Protein AF-A0A430QTE6-F1 (afdb_monomer_lite)

Sequence (256 aa):
MPIPVGKIGPLLLDGRSHYIPLATTEGCLVASTNRGCRAIFLAGGIKSVVYRYLSIEPYLHIWALSNYYRVLNKSLHAGRYIHIRFAARTGDAMGMNMVSKATDSALHCLQKYFSNMQAGRYIHIRFAARTGDAMGMNMVSKATDSALHCLQKYFSNMQVISLSGNMCTDKKPATINTILGRGKSVIAEAHLSADVLAQVLHTNAQRLARLTHSKNWIGSAMAGCPGMMGCNAHAANIIAGMFAATGQDLAQVCSV

InterPro domains:
  IPR002202 Hydroxymethylglutaryl-CoA reductase, class I/II [PF00368] (1-59)
  IPR002202 Hydroxymethylglutaryl-CoA reductase, class I/II [PF00368] (118-253)
  IPR002202 Hydroxymethylglutaryl-CoA reductase, class I/II [PR00071] (20-40)
  IPR002202 Hydroxymethylglutaryl-CoA reductase, class I/II [PR00071] (164-189)
  IPR002202 Hydroxymethylglutaryl-CoA reductase, class I/II [PR00071] (215-241)
  IPR002202 Hydroxymethylglutaryl-CoA reductase, class I/II [PS50065] (1-253)
  IPR002202 Hydroxymethylglutaryl-CoA reductase, class I/II [PTHR10572] (119-253)
  IPR009023 Hydroxymethylglutaryl-CoA reductase, class I/II, NAD/NADP-binding domain superfamily [G3DSA:3.30.70.420] (60-117)
  IPR009023 Hydroxymethylglutaryl-CoA reductase, class I/II, NAD/NADP-binding domain superfamily [G3DSA:3.30.70.420] (118-178)
  IPR009023 Hydroxymethylglutaryl-CoA reductase, class I/II, NAD/NADP-binding domain superfamily [SSF55035] (72-118)
  IPR009023 Hydroxymethylglutaryl-CoA reductase, class I/II, NAD/NADP-binding domain superfamily [SSF55035] (117-183)
  IPR009029 Hydroxymethylglutaryl-CoA reductase, class I/II, substrate-binding domain superfamily [SSF56542] (1-253)
  IPR023074 Hydroxymethylglutaryl-CoA reductase, class I/II, catalytic domain superfamily [G3DSA:3.90.770.10] (179-256)
  IPR023076 Hydroxymethylglutaryl-CoA reductase, class I/II, conserved site [PS00066] (85-99)
  IPR023076 Hydroxymethylglutaryl-CoA reductase, class I/II, conserved site [PS00066] (126-140)

pLDDT: mean 77.45, std 21.71, range [31.59, 98.5]

Organism: Schistosoma bovis (NCBI:txid6184)

Secondary structure (DSSP, 8-state):
----EEEEEEEEETTEEEEEEEE--STTHHHHHHHHHHHHHHTT-BEEEEEEEEEEEEEE----HHHHHHHHHHH-S-----EEEE---SSSTTHHHHHHHHHHHHHHHHHHH--SSEETTEEEEEEEE--TTS--HHHHHHHHHHHHHHHHHH-TT----BS--S-S--SS--HHHHHH--EEEEEEE----HHHHHHTSSS-HHHHHHHIIIIIIIIHHHTT--TTTTSSSSHHHHHHHHHHHTT--GGGGGG-

Foldseek 3Di:
DDFDWAWADLAQEPNDTDIFIFTDPDPCPRVVRNLVSVQQVVQVHKYKDFPDAKAKAKFKFFDDPPCVVVLCVQAVDDDADDALEQEDDDDDVCSLVSLVVSLVVSVVSSSHHPDPQDDDRMGMYMYIYHDHPDLQPVVSLVSLVSNVVVVCVVVVRGDTPDRHPCLSPALAEDLSCVVVNHGTDMDMDTDGDQCSCCVRVVHGPVVVVVCLCVPLPVVCVVVVPRHNPSSDDCVLSRCLRSCVVPVHDNSRSNSD

Radius of gyration: 22.52 Å; chains: 1; bounding box: 50×39×60 Å

Structure (mmCIF, N/CA/C/O backbone):
data_AF-A0A430QTE6-F1
#
_entry.id   AF-A0A430QTE6-F1
#
loop_
_atom_site.group_PDB
_atom_site.id
_atom_site.type_symbol
_atom_site.label_atom_id
_atom_site.label_alt_id
_atom_site.label_comp_id
_atom_site.label_asym_id
_atom_site.label_entity_id
_atom_site.label_seq_id
_atom_site.pdbx_PDB_ins_code
_atom_site.Cartn_x
_atom_site.Cartn_y
_atom_site.Cartn_z
_atom_site.occupancy
_atom_site.B_iso_or_equiv
_atom_site.auth_seq_id
_atom_site.auth_comp_id
_atom_site.auth_asym_id
_atom_site.auth_atom_id
_atom_site.pdbx_PDB_model_num
ATOM 1 N N . MET A 1 1 ? -15.727 16.121 -11.331 1.00 89.38 1 MET A N 1
ATOM 2 C CA . MET A 1 1 ? -16.700 15.351 -10.529 1.00 89.38 1 MET A CA 1
ATOM 3 C C . MET A 1 1 ? -16.317 15.494 -9.062 1.00 89.38 1 MET A C 1
ATOM 5 O O . MET A 1 1 ? -15.209 15.092 -8.726 1.00 89.38 1 MET A O 1
ATOM 9 N N . PRO A 1 2 ? -17.135 16.151 -8.227 1.00 95.31 2 PRO A N 1
ATOM 10 C CA . PRO A 1 2 ? -16.828 16.337 -6.808 1.00 95.31 2 PRO A CA 1
ATOM 11 C C . PRO A 1 2 ? -16.921 15.009 -6.039 1.00 95.31 2 PRO A C 1
ATOM 13 O O . PRO A 1 2 ? -17.831 14.221 -6.287 1.00 95.31 2 PRO A O 1
ATOM 16 N N . ILE A 1 3 ? -15.994 14.772 -5.105 1.00 97.25 3 ILE A N 1
ATOM 17 C CA . ILE A 1 3 ? -15.982 13.608 -4.201 1.00 97.25 3 ILE A CA 1
ATOM 18 C C . ILE A 1 3 ? -15.929 14.136 -2.757 1.00 97.25 3 ILE A C 1
ATOM 20 O O . ILE A 1 3 ? -15.085 14.993 -2.482 1.00 97.25 3 ILE A O 1
ATOM 24 N N . PRO A 1 4 ? -16.791 13.669 -1.831 1.00 98.12 4 PRO A N 1
ATOM 25 C CA . PRO A 1 4 ? -16.738 14.082 -0.429 1.00 98.12 4 PRO A CA 1
ATOM 26 C C . PRO A 1 4 ? -15.391 13.744 0.218 1.00 98.12 4 PRO A C 1
ATOM 28 O O . PRO A 1 4 ? -14.858 12.656 0.002 1.00 98.12 4 PRO A O 1
ATOM 31 N N . VAL A 1 5 ? -14.856 14.652 1.042 1.00 98.25 5 VAL A N 1
ATOM 32 C CA . VAL A 1 5 ? -13.578 14.465 1.751 1.00 98.25 5 VAL A CA 1
ATOM 33 C C . VAL A 1 5 ? -13.797 14.537 3.257 1.00 98.25 5 VAL A C 1
ATOM 35 O O . VAL A 1 5 ? -14.195 15.570 3.791 1.00 98.25 5 VAL A O 1
ATOM 38 N N . GLY A 1 6 ? -13.522 13.433 3.948 1.00 97.81 6 GLY A N 1
ATOM 39 C CA . GLY A 1 6 ? -13.539 13.354 5.404 1.00 97.81 6 GLY A CA 1
ATOM 40 C C . GLY A 1 6 ? -12.188 13.703 6.029 1.00 97.81 6 GLY A C 1
ATOM 41 O O . GLY A 1 6 ? -11.135 13.525 5.416 1.00 97.81 6 GLY A O 1
ATOM 42 N N . LYS A 1 7 ? -12.224 14.156 7.286 1.00 97.81 7 LYS A N 1
ATOM 43 C CA . LYS A 1 7 ? -11.048 14.378 8.137 1.00 97.81 7 LYS A CA 1
ATOM 44 C C . LYS A 1 7 ? -10.956 13.264 9.178 1.00 97.81 7 LYS A C 1
ATOM 46 O O . LYS A 1 7 ? -11.886 13.079 9.958 1.00 97.81 7 LYS A O 1
ATOM 51 N N . ILE A 1 8 ? -9.833 12.555 9.208 1.00 97.88 8 ILE A N 1
ATOM 52 C CA . ILE A 1 8 ? -9.568 11.442 10.129 1.00 97.88 8 ILE A CA 1
ATOM 53 C C . ILE A 1 8 ? -8.432 11.823 11.073 1.00 97.88 8 ILE A C 1
ATOM 55 O O . ILE A 1 8 ? -7.427 12.374 10.627 1.00 97.88 8 ILE A O 1
ATOM 59 N N . GLY A 1 9 ? -8.558 11.511 12.361 1.00 95.62 9 GLY A N 1
ATOM 60 C CA . GLY A 1 9 ? -7.475 11.621 13.333 1.00 95.62 9 GLY A CA 1
ATOM 61 C C . GLY A 1 9 ? -7.840 12.350 14.636 1.00 95.62 9 GLY A C 1
ATOM 62 O O . GLY A 1 9 ? -9.014 12.618 14.895 1.00 95.62 9 GLY A O 1
ATOM 63 N N . PRO A 1 10 ? -6.826 12.684 15.457 1.00 97.25 10 PRO A N 1
ATOM 64 C CA . PRO A 1 10 ? -5.403 12.587 15.125 1.00 97.25 10 PRO A CA 1
ATOM 65 C C . PRO A 1 10 ? -4.899 11.136 15.071 1.00 97.25 10 PRO A C 1
ATOM 67 O O . PRO A 1 10 ? -5.229 10.317 15.926 1.00 97.25 10 PRO A O 1
ATOM 70 N N . LEU A 1 11 ? -4.072 10.828 14.071 1.00 97.69 11 LEU A N 1
ATOM 71 C CA . LEU A 1 11 ? -3.222 9.643 14.048 1.00 97.69 11 LEU A CA 1
ATOM 72 C C . LEU A 1 11 ? -1.864 10.010 14.652 1.00 97.69 11 LEU A C 1
ATOM 74 O O . LEU A 1 11 ? -1.141 10.820 14.073 1.00 97.69 11 LEU A O 1
ATOM 78 N N . LEU A 1 12 ? -1.518 9.414 15.794 1.00 97.69 12 LEU A N 1
ATOM 79 C CA . LEU A 1 12 ? -0.187 9.545 16.385 1.00 97.69 12 LEU A CA 1
ATOM 80 C C . LEU A 1 12 ? 0.764 8.550 15.706 1.00 97.69 12 LEU A C 1
ATOM 82 O O . LEU A 1 12 ? 0.664 7.347 15.935 1.00 97.69 12 LEU A O 1
ATOM 86 N N . LEU A 1 13 ? 1.6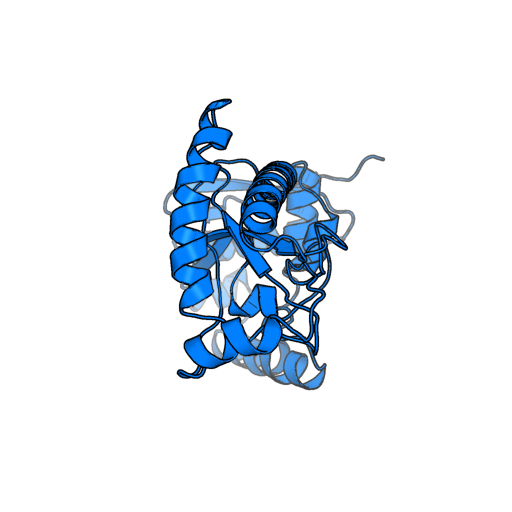60 9.049 14.860 1.00 97.62 13 LEU A N 1
ATOM 87 C CA . LEU A 1 13 ? 2.616 8.272 14.072 1.00 97.62 13 LEU A CA 1
ATOM 88 C C . LEU A 1 13 ? 4.027 8.800 14.335 1.00 97.62 13 LEU A C 1
ATOM 90 O O . LEU A 1 13 ? 4.285 9.986 14.151 1.00 97.62 13 LEU A O 1
ATOM 94 N N . ASP A 1 14 ? 4.929 7.933 14.795 1.00 96.69 14 ASP A N 1
ATOM 95 C CA . ASP A 1 14 ? 6.339 8.264 15.043 1.00 96.69 14 ASP A CA 1
ATOM 96 C C . ASP A 1 14 ? 6.532 9.529 15.908 1.00 96.69 14 ASP A C 1
ATOM 98 O O . ASP A 1 14 ? 7.423 10.349 15.691 1.00 96.69 14 ASP A O 1
ATOM 102 N N . GLY A 1 15 ? 5.667 9.688 16.919 1.00 95.44 15 GLY A N 1
ATOM 103 C CA . GLY A 1 15 ? 5.682 10.821 17.851 1.00 95.44 15 GLY A CA 1
ATOM 104 C C . GLY A 1 15 ? 5.040 12.106 17.320 1.00 95.44 15 GLY A C 1
ATOM 105 O O . GLY A 1 15 ? 5.101 13.133 17.992 1.00 95.44 15 GLY A O 1
ATOM 106 N N . ARG A 1 16 ? 4.415 12.076 16.137 1.00 97.44 16 ARG A N 1
ATOM 107 C CA . ARG A 1 16 ? 3.752 13.231 15.518 1.00 97.44 16 ARG A CA 1
ATOM 108 C C . ARG A 1 16 ? 2.271 12.958 15.280 1.00 97.44 16 ARG A C 1
ATOM 110 O O . ARG A 1 16 ? 1.883 11.870 14.869 1.00 97.44 16 ARG A O 1
ATOM 117 N N . SER A 1 17 ? 1.438 13.962 15.537 1.00 97.25 17 SER A N 1
ATOM 118 C CA . SER A 1 17 ? -0.007 13.885 15.308 1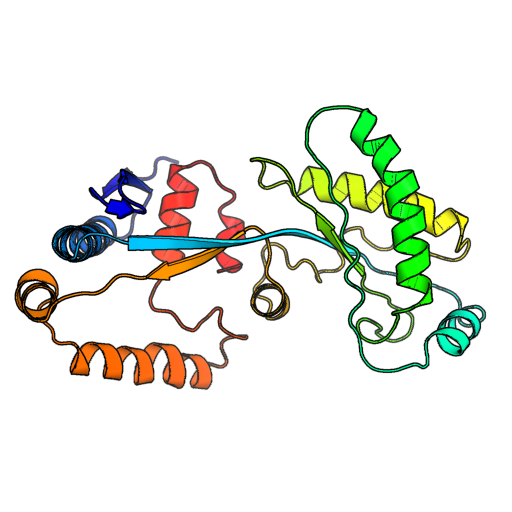.00 97.25 17 SER A CA 1
ATOM 119 C C . SER A 1 17 ? -0.356 14.360 13.902 1.00 97.25 17 SER A C 1
ATOM 121 O O . SER A 1 17 ? -0.021 15.480 13.520 1.00 97.25 17 SER A O 1
ATOM 123 N N . HIS A 1 18 ? -1.081 13.531 13.156 1.00 97.00 18 HIS A N 1
ATOM 124 C CA . HIS A 1 18 ? -1.503 13.815 11.788 1.00 97.00 18 HIS A CA 1
ATOM 125 C C . HIS A 1 18 ? -3.023 13.760 11.651 1.00 97.00 18 HIS A C 1
ATOM 127 O O . HIS A 1 18 ? -3.673 12.879 12.211 1.00 97.00 18 HIS A O 1
ATOM 133 N N . TYR A 1 19 ? -3.587 14.667 10.857 1.00 97.81 19 TYR A N 1
ATOM 134 C CA . TYR A 1 19 ? -4.946 14.524 10.344 1.00 97.81 19 TYR A CA 1
ATOM 135 C C . TYR A 1 19 ? -4.879 14.069 8.890 1.00 97.81 19 TYR A C 1
ATOM 137 O O . TYR A 1 19 ? -4.161 14.662 8.088 1.00 97.81 19 TYR A O 1
ATOM 145 N N . ILE A 1 20 ? -5.611 13.008 8.570 1.00 97.31 20 ILE A N 1
ATOM 146 C CA . ILE A 1 20 ? -5.575 12.350 7.266 1.00 97.31 20 ILE A CA 1
ATOM 147 C C . ILE A 1 20 ? -6.827 12.757 6.484 1.00 97.31 20 ILE A C 1
ATOM 149 O O . ILE A 1 20 ? -7.938 12.545 6.984 1.00 97.31 20 ILE A O 1
ATOM 153 N N . PRO A 1 21 ? -6.685 13.332 5.278 1.00 98.19 21 PRO A N 1
ATOM 154 C CA . PRO A 1 21 ? -7.814 13.540 4.389 1.00 98.19 21 PRO A CA 1
ATOM 155 C C . PRO A 1 21 ? -8.168 12.220 3.689 1.00 98.19 21 PRO A C 1
ATOM 157 O O . PRO A 1 21 ? -7.288 11.512 3.195 1.00 98.19 21 PRO A O 1
ATOM 160 N N . LEU A 1 22 ? -9.456 11.882 3.638 1.00 98.44 22 LEU A N 1
ATOM 161 C CA . LEU A 1 22 ? -9.943 10.671 2.977 1.00 98.44 22 LEU A CA 1
ATOM 162 C C . LEU A 1 22 ? -11.138 11.001 2.084 1.00 98.44 22 LEU A C 1
ATOM 164 O O . LEU A 1 22 ? -12.221 11.307 2.582 1.00 98.44 22 LEU A O 1
ATOM 168 N N . ALA A 1 23 ? -10.935 10.940 0.769 1.00 98.50 23 ALA A N 1
ATOM 169 C CA . ALA A 1 23 ? -11.976 11.183 -0.220 1.00 98.50 23 ALA A CA 1
ATOM 170 C C . ALA A 1 23 ? -12.750 9.890 -0.496 1.00 98.50 23 ALA A C 1
ATOM 172 O O . ALA A 1 23 ? -12.170 8.911 -0.953 1.00 98.50 23 ALA A O 1
ATOM 173 N N . THR A 1 24 ? -14.047 9.846 -0.205 1.00 98.19 24 THR A N 1
ATOM 174 C CA . THR A 1 24 ? -14.846 8.629 -0.396 1.00 98.19 24 THR A CA 1
ATOM 175 C C . THR A 1 24 ? -16.335 8.934 -0.498 1.00 98.19 24 THR A C 1
ATOM 177 O O . THR A 1 24 ? -16.829 9.904 0.073 1.00 98.19 24 THR A O 1
ATOM 180 N N . THR A 1 25 ? -17.055 8.075 -1.212 1.00 97.88 25 THR A N 1
ATOM 181 C CA . THR A 1 25 ? -18.522 8.005 -1.207 1.00 97.88 25 THR A CA 1
ATOM 182 C C . THR A 1 25 ? -19.040 6.808 -0.405 1.00 97.88 25 THR A C 1
ATOM 184 O O . THR A 1 25 ? -20.248 6.660 -0.238 1.00 97.88 25 THR A O 1
ATOM 187 N N . GLU A 1 26 ? -18.148 5.958 0.113 1.00 98.12 26 GLU A N 1
ATOM 188 C CA . GLU A 1 26 ? -18.500 4.821 0.961 1.00 98.12 26 GLU A CA 1
ATOM 189 C C . GLU A 1 26 ? -18.899 5.312 2.359 1.00 98.12 26 GLU A C 1
ATOM 191 O O . GLU A 1 26 ? -18.105 5.919 3.089 1.00 98.12 26 GLU A O 1
ATOM 196 N N . GLY A 1 27 ? -20.147 5.031 2.742 1.00 97.00 27 GLY A N 1
ATOM 197 C CA . GLY A 1 27 ? -20.655 5.311 4.080 1.00 97.00 27 GLY A CA 1
ATOM 198 C C . GLY A 1 27 ? -19.815 4.625 5.160 1.00 97.00 27 GLY A C 1
ATOM 199 O O . GLY A 1 27 ? -19.232 3.568 4.946 1.00 97.00 27 GLY A O 1
ATOM 200 N N . CYS A 1 28 ? -19.739 5.237 6.341 1.00 97.31 28 CYS A N 1
ATOM 201 C CA . CYS A 1 28 ? -19.007 4.730 7.509 1.00 97.31 28 CYS A CA 1
ATOM 202 C C . CYS A 1 28 ? -17.479 4.584 7.365 1.00 97.31 28 CYS A C 1
ATOM 204 O O . CYS A 1 28 ? -16.826 4.470 8.401 1.00 97.31 28 CYS A O 1
ATOM 206 N N . LEU A 1 29 ? -16.875 4.650 6.170 1.00 98.19 29 LEU A N 1
ATOM 207 C CA . LEU A 1 29 ? -15.429 4.453 5.999 1.00 98.19 29 LEU A CA 1
ATOM 208 C C . LEU A 1 29 ? -14.608 5.464 6.816 1.00 98.19 29 LEU A C 1
ATOM 210 O O . LEU A 1 29 ? -13.705 5.084 7.567 1.00 98.19 29 LEU A O 1
ATOM 214 N N . VAL A 1 30 ? -14.968 6.749 6.735 1.00 98.25 30 VAL A N 1
ATOM 215 C CA . VAL A 1 30 ? -14.335 7.825 7.520 1.00 98.25 30 VAL A CA 1
ATOM 216 C C . VAL A 1 30 ? -14.498 7.570 9.021 1.00 98.25 30 VAL A C 1
ATOM 218 O O . VAL A 1 30 ? -13.521 7.616 9.764 1.00 98.25 30 VAL A O 1
ATOM 221 N N . ALA A 1 31 ? -15.714 7.246 9.471 1.00 97.94 31 ALA A N 1
ATOM 222 C CA . ALA A 1 31 ? -16.013 7.021 10.885 1.00 97.94 31 ALA A CA 1
ATOM 223 C C . ALA A 1 31 ? -15.278 5.793 11.453 1.00 97.94 31 ALA A C 1
ATOM 225 O O . ALA A 1 31 ? -14.688 5.867 12.531 1.00 97.94 31 ALA A O 1
ATOM 226 N N . SER A 1 32 ? -15.261 4.685 10.707 1.00 98.31 32 SER A N 1
ATOM 227 C CA . SER A 1 32 ? -14.552 3.451 11.061 1.00 98.31 32 SER A CA 1
ATOM 228 C C . SER A 1 32 ? -13.046 3.691 11.175 1.00 98.31 32 SER A C 1
ATOM 230 O O . SER A 1 32 ? -12.425 3.339 12.180 1.00 98.31 32 SER A O 1
ATOM 232 N N . THR A 1 33 ? -12.463 4.392 10.200 1.00 98.31 33 THR A N 1
ATOM 233 C CA . THR A 1 33 ? -11.034 4.729 10.231 1.00 98.31 33 THR A CA 1
ATOM 234 C C . THR A 1 33 ? -10.709 5.660 11.403 1.00 98.31 33 THR A C 1
ATOM 236 O O . THR A 1 33 ? -9.716 5.453 12.098 1.00 98.31 33 THR A O 1
ATOM 239 N N . ASN A 1 34 ? -11.582 6.629 11.703 1.00 98.06 34 ASN A N 1
ATOM 240 C CA . ASN A 1 34 ? -11.412 7.530 12.844 1.00 98.06 34 ASN A CA 1
ATOM 241 C C . ASN A 1 34 ? -11.460 6.791 14.193 1.00 98.06 34 ASN A C 1
ATOM 243 O O . ASN A 1 34 ? -10.665 7.077 15.090 1.00 98.06 34 ASN A O 1
ATOM 247 N N . ARG A 1 35 ? -12.335 5.786 14.324 1.00 98.31 35 ARG A N 1
ATOM 248 C CA . ARG A 1 35 ? -12.372 4.882 15.486 1.00 98.31 35 ARG A CA 1
ATOM 249 C C . ARG A 1 35 ? -11.059 4.106 15.640 1.00 98.31 35 ARG A C 1
ATOM 251 O O . ARG A 1 35 ? -10.558 3.980 16.757 1.00 98.31 35 ARG A O 1
ATOM 258 N N . GLY A 1 36 ? -10.472 3.650 14.532 1.00 97.81 36 GLY A N 1
ATOM 259 C CA . GLY A 1 36 ? -9.134 3.049 14.512 1.00 97.81 36 GLY A CA 1
ATOM 260 C C . GLY A 1 36 ? -8.048 4.014 15.002 1.00 97.81 36 GLY A C 1
ATOM 261 O O . GLY A 1 36 ? -7.284 3.668 15.902 1.00 97.81 36 GLY A O 1
ATOM 262 N N . CYS A 1 37 ? -8.028 5.252 14.492 1.00 97.88 37 CYS A N 1
ATOM 263 C CA . CYS A 1 37 ? -7.107 6.293 14.964 1.00 97.88 37 CYS A CA 1
ATOM 264 C C . CYS A 1 37 ? -7.258 6.562 16.465 1.00 97.88 37 CYS A C 1
ATOM 266 O O . CYS A 1 37 ? -6.252 6.688 17.156 1.00 97.88 37 CYS A O 1
ATOM 268 N N . ARG A 1 38 ? -8.490 6.582 16.993 1.00 98.00 38 ARG A N 1
ATOM 269 C CA . ARG A 1 38 ? -8.742 6.738 18.433 1.00 98.00 38 ARG A CA 1
ATOM 270 C C . ARG A 1 38 ? -8.126 5.604 19.252 1.00 98.00 38 ARG A C 1
ATOM 272 O O . ARG A 1 38 ? -7.475 5.888 20.254 1.00 98.00 38 ARG A O 1
ATOM 279 N N . ALA A 1 39 ? -8.316 4.351 18.837 1.00 98.12 39 ALA A N 1
ATOM 280 C CA . ALA A 1 39 ? -7.745 3.196 19.530 1.00 98.12 39 ALA A CA 1
ATOM 281 C C . ALA A 1 39 ? -6.209 3.271 19.562 1.00 98.12 39 ALA A C 1
ATOM 283 O O . ALA A 1 39 ? -5.589 3.116 20.609 1.00 98.12 39 ALA A O 1
ATOM 284 N N . ILE A 1 40 ? -5.606 3.593 18.420 1.00 97.50 40 ILE A N 1
ATOM 285 C CA . ILE A 1 40 ? -4.155 3.722 18.259 1.00 97.50 40 ILE A CA 1
ATOM 286 C C . ILE A 1 40 ? -3.592 4.889 19.076 1.00 97.50 40 ILE A C 1
ATOM 288 O O . ILE A 1 40 ? -2.554 4.752 19.717 1.00 97.50 40 ILE A O 1
ATOM 292 N N . PHE A 1 41 ? -4.281 6.031 19.095 1.00 97.12 41 PHE A N 1
ATOM 293 C CA . PHE A 1 41 ? -3.871 7.196 19.875 1.00 97.12 41 PHE A CA 1
ATOM 294 C C . PHE A 1 41 ? -3.832 6.880 21.376 1.00 97.12 41 PHE A C 1
ATOM 296 O O . PHE A 1 41 ? -2.852 7.194 22.046 1.00 97.12 41 PHE A O 1
ATOM 303 N N . LEU A 1 42 ? -4.864 6.202 21.893 1.00 97.12 42 LEU A N 1
ATOM 304 C CA . LEU A 1 42 ? -4.919 5.763 23.294 1.00 97.12 42 LEU A CA 1
ATOM 305 C C . LEU A 1 42 ? -3.859 4.707 23.637 1.00 97.12 42 LEU A C 1
ATOM 307 O O . LEU A 1 42 ? -3.497 4.560 24.799 1.00 97.12 42 LEU A O 1
ATOM 311 N N . ALA A 1 43 ? -3.345 3.999 22.634 1.00 96.12 43 ALA A N 1
ATOM 312 C CA . ALA A 1 43 ? -2.283 3.008 22.768 1.00 96.12 43 ALA A CA 1
ATOM 313 C C . ALA A 1 43 ? -0.857 3.586 22.665 1.00 96.12 43 ALA A C 1
ATOM 315 O O . ALA A 1 43 ? 0.109 2.829 22.644 1.00 96.12 43 ALA A O 1
ATOM 316 N N . GLY A 1 44 ? -0.701 4.913 22.593 1.00 95.88 44 GLY A N 1
ATOM 317 C CA . GLY A 1 44 ? 0.614 5.556 22.477 1.00 95.88 44 GLY A CA 1
ATOM 318 C C . GLY A 1 44 ? 1.127 5.700 21.039 1.00 95.88 44 GLY A C 1
ATOM 319 O O . GLY A 1 44 ? 2.259 6.137 20.834 1.00 95.88 44 GLY A O 1
ATOM 320 N N . GLY A 1 45 ? 0.286 5.408 20.043 1.00 97.06 45 GLY A N 1
ATOM 321 C CA . GLY A 1 45 ? 0.562 5.654 18.630 1.00 97.06 45 GLY A CA 1
ATOM 322 C C . GLY A 1 45 ? 1.171 4.476 17.870 1.00 97.06 45 GLY A C 1
ATOM 323 O O . GLY A 1 45 ? 1.197 3.339 18.334 1.00 97.06 45 GLY A O 1
ATOM 324 N N . ILE A 1 46 ? 1.624 4.775 16.653 1.00 97.88 46 ILE A N 1
ATOM 325 C CA . ILE A 1 46 ? 2.240 3.835 15.711 1.00 97.88 46 ILE A CA 1
ATOM 326 C C . ILE A 1 46 ? 3.744 4.085 15.638 1.00 97.88 46 ILE A C 1
ATOM 328 O O . ILE A 1 46 ? 4.185 5.240 15.617 1.00 97.88 46 ILE A O 1
ATOM 332 N N . LYS A 1 47 ? 4.513 3.002 15.511 1.00 97.75 47 LYS A N 1
ATOM 333 C CA . LYS A 1 47 ? 5.892 3.030 15.012 1.00 97.75 47 LYS A CA 1
ATOM 334 C C . LYS A 1 47 ? 5.932 2.551 13.572 1.00 97.75 47 LYS A C 1
ATOM 336 O O . LYS A 1 47 ? 5.315 1.535 13.252 1.00 97.75 47 LYS A O 1
ATOM 341 N N . SER A 1 48 ? 6.631 3.276 12.703 1.00 96.62 48 SER A N 1
ATOM 342 C CA . SER A 1 48 ? 6.750 2.904 11.295 1.00 96.62 48 SER A CA 1
ATOM 343 C C . SER A 1 48 ? 8.175 2.980 10.760 1.00 96.62 48 SER A C 1
ATOM 345 O O . SER A 1 48 ? 9.022 3.726 11.249 1.00 96.62 48 SER A O 1
ATOM 347 N N . VAL A 1 49 ? 8.451 2.176 9.732 1.00 95.88 49 VAL A N 1
ATOM 348 C CA . VAL A 1 49 ? 9.735 2.187 9.029 1.00 95.88 49 VAL A CA 1
ATOM 349 C C . VAL A 1 49 ? 9.543 1.950 7.536 1.00 95.88 49 VAL A C 1
ATOM 351 O O . VAL A 1 49 ? 8.855 1.021 7.106 1.00 95.88 49 VAL A O 1
ATOM 354 N N . VAL A 1 50 ? 10.200 2.777 6.723 1.00 91.88 50 VAL A N 1
ATOM 355 C CA . VAL A 1 50 ? 10.359 2.531 5.286 1.00 91.88 50 VAL A CA 1
ATOM 356 C C . VAL A 1 50 ? 11.612 1.680 5.092 1.00 91.88 50 VAL A C 1
ATOM 358 O O . VAL A 1 50 ? 12.728 2.189 5.157 1.00 91.88 50 VAL A O 1
ATOM 361 N N . TYR A 1 51 ? 11.445 0.381 4.850 1.00 86.81 51 TYR A N 1
ATOM 362 C CA . TYR A 1 51 ? 12.576 -0.553 4.736 1.00 86.81 51 TYR A CA 1
ATOM 363 C C . TYR A 1 51 ? 13.043 -0.768 3.286 1.00 86.81 51 TYR A C 1
ATOM 365 O O . TYR A 1 51 ? 14.131 -1.294 3.042 1.00 86.81 51 TYR A O 1
ATOM 373 N N . ARG A 1 52 ? 12.249 -0.343 2.293 1.00 79.69 52 ARG A N 1
ATOM 374 C CA . ARG A 1 52 ? 12.633 -0.344 0.872 1.00 79.69 52 ARG A CA 1
ATOM 375 C C . ARG A 1 52 ? 12.030 0.861 0.159 1.00 79.69 52 ARG A C 1
ATOM 377 O O . ARG A 1 52 ? 10.857 1.163 0.344 1.00 79.69 52 ARG A O 1
ATOM 384 N N . TYR A 1 53 ? 12.819 1.520 -0.689 1.00 76.75 53 TYR A N 1
ATOM 385 C CA . TYR A 1 53 ? 12.330 2.581 -1.570 1.00 76.75 53 TYR A CA 1
ATOM 386 C C . TYR A 1 53 ? 12.960 2.481 -2.958 1.00 76.75 53 TYR A C 1
ATOM 388 O O . TYR A 1 53 ? 14.147 2.785 -3.119 1.00 76.75 53 TYR A O 1
ATOM 396 N N . LEU A 1 54 ? 12.177 1.991 -3.922 1.00 65.88 54 LEU A N 1
ATOM 397 C CA . LEU A 1 54 ? 12.582 1.739 -5.304 1.00 65.88 54 LEU A CA 1
ATOM 398 C C . LEU A 1 54 ? 11.376 1.891 -6.246 1.00 65.88 54 LEU A C 1
ATOM 400 O O . LEU A 1 54 ? 10.446 1.091 -6.183 1.00 65.88 54 LEU A O 1
ATOM 404 N N . SER A 1 55 ? 11.409 2.859 -7.156 1.00 57.66 55 SER A N 1
ATOM 405 C CA . SER A 1 55 ? 10.529 2.922 -8.330 1.00 57.66 55 SER A CA 1
ATOM 406 C C . SER A 1 55 ? 11.079 2.009 -9.426 1.00 57.66 55 SER A C 1
ATOM 408 O O . SER A 1 55 ? 12.296 1.912 -9.592 1.00 57.66 55 SER A O 1
ATOM 410 N N . ILE A 1 56 ? 10.202 1.270 -10.113 1.00 56.75 56 ILE A N 1
ATOM 411 C CA . ILE A 1 56 ? 10.604 0.094 -10.897 1.00 56.75 56 ILE A CA 1
ATOM 412 C C . ILE A 1 56 ? 9.872 0.011 -12.239 1.00 56.75 56 ILE A C 1
ATOM 414 O O . ILE A 1 56 ? 8.643 0.095 -12.244 1.00 56.75 56 ILE A O 1
ATOM 418 N N . GLU A 1 57 ? 10.621 -0.266 -13.316 1.00 53.84 57 GLU A N 1
ATOM 419 C CA . GLU A 1 57 ? 10.116 -0.485 -14.682 1.00 53.84 57 GLU A CA 1
ATOM 420 C C . GLU A 1 57 ? 10.789 -1.714 -15.357 1.00 53.84 57 GLU A C 1
ATOM 422 O O . GLU A 1 57 ? 11.982 -1.946 -15.153 1.00 53.84 57 GLU A O 1
ATOM 427 N N . PRO A 1 58 ? 10.063 -2.549 -16.123 1.00 50.09 58 PRO A N 1
ATOM 428 C CA . PRO A 1 58 ? 10.566 -3.747 -16.774 1.00 50.09 58 PRO A CA 1
ATOM 429 C C . PRO A 1 58 ? 10.739 -3.558 -18.279 1.00 50.09 58 PRO A C 1
ATOM 431 O O . PRO A 1 58 ? 9.910 -2.937 -18.922 1.00 50.09 58 PRO A O 1
ATOM 434 N N . TYR A 1 59 ? 11.673 -4.253 -18.904 1.00 54.41 59 TYR A N 1
ATOM 435 C CA . TYR A 1 59 ? 11.826 -4.192 -20.359 1.00 54.41 59 TYR A CA 1
ATOM 436 C C . TYR A 1 59 ? 11.992 -5.583 -20.988 1.00 54.41 59 TYR A C 1
ATOM 438 O O . TYR A 1 59 ? 12.548 -6.450 -20.321 1.00 54.41 59 TYR A O 1
ATOM 446 N N . LEU A 1 60 ? 11.556 -5.779 -22.250 1.00 41.97 60 LEU A N 1
ATOM 447 C CA . LEU A 1 60 ? 11.731 -7.022 -23.018 1.00 41.97 60 LEU A CA 1
ATOM 448 C C . LEU A 1 60 ? 12.202 -6.850 -24.490 1.00 41.97 60 LEU A C 1
ATOM 450 O O . LEU A 1 60 ? 11.499 -6.210 -25.268 1.00 41.97 60 LEU A O 1
ATOM 454 N N . HIS A 1 61 ? 13.322 -7.510 -24.870 1.00 47.19 61 HIS A N 1
ATOM 455 C CA . HIS A 1 61 ? 13.499 -8.519 -25.961 1.00 47.19 61 HIS A CA 1
ATOM 456 C C . HIS A 1 61 ? 14.958 -8.683 -26.460 1.00 47.19 61 HIS A C 1
ATOM 458 O O . HIS A 1 61 ? 15.747 -7.740 -26.461 1.00 47.19 61 HIS A O 1
ATOM 464 N N . ILE A 1 62 ? 15.300 -9.908 -26.902 1.00 41.78 62 ILE A N 1
ATOM 465 C CA . ILE A 1 62 ? 16.527 -10.279 -27.626 1.00 41.78 62 ILE A CA 1
ATOM 466 C C . ILE A 1 62 ? 16.157 -11.083 -28.887 1.00 41.78 62 ILE A C 1
ATOM 468 O O . ILE A 1 62 ? 15.401 -12.047 -28.816 1.00 41.78 62 ILE A O 1
ATOM 472 N N . TRP A 1 63 ? 16.778 -10.759 -30.028 1.00 40.38 63 TRP A N 1
ATOM 473 C CA . TRP A 1 63 ? 17.004 -11.709 -31.124 1.00 40.38 63 TRP A CA 1
ATOM 474 C C . TRP A 1 63 ? 18.504 -11.997 -31.231 1.00 40.38 63 TRP A C 1
ATOM 476 O O . TRP A 1 63 ? 19.294 -11.082 -31.427 1.00 40.38 63 TRP A O 1
ATOM 486 N N . ALA A 1 64 ? 18.885 -13.270 -31.096 1.00 39.47 64 ALA A N 1
ATOM 487 C CA . ALA A 1 64 ? 19.916 -13.951 -31.892 1.00 39.47 64 ALA A CA 1
ATOM 488 C C . ALA A 1 64 ? 20.257 -15.300 -31.237 1.00 39.47 64 ALA A C 1
ATOM 490 O O . ALA A 1 64 ? 20.985 -15.347 -30.242 1.00 39.47 64 ALA A O 1
ATOM 491 N N . LEU A 1 65 ? 19.798 -16.403 -31.845 1.00 41.78 65 LEU A N 1
ATOM 492 C CA . LEU A 1 65 ? 20.246 -17.766 -31.511 1.00 41.78 65 LEU A CA 1
ATOM 493 C C . LEU A 1 65 ? 21.785 -17.894 -31.524 1.00 41.78 65 LEU A C 1
ATOM 495 O O . LEU A 1 65 ? 22.339 -18.684 -30.769 1.00 41.78 65 LEU A O 1
ATOM 499 N N . SER A 1 66 ? 22.485 -17.080 -32.320 1.00 43.59 66 SER A N 1
ATOM 500 C CA . SER A 1 66 ? 23.946 -17.114 -32.459 1.00 43.59 66 SER A CA 1
ATOM 501 C C . SER A 1 66 ? 24.724 -16.480 -31.294 1.00 43.59 66 SER A C 1
ATOM 503 O O . SER A 1 66 ? 25.868 -16.859 -31.064 1.00 43.59 66 SER A O 1
ATOM 505 N N . ASN A 1 67 ? 24.126 -15.573 -30.507 1.00 43.19 67 ASN A N 1
ATOM 506 C CA . ASN A 1 67 ? 24.769 -14.962 -29.326 1.00 43.19 67 ASN A CA 1
ATOM 507 C C . ASN A 1 67 ? 24.207 -15.465 -27.986 1.00 43.19 67 ASN A C 1
ATOM 509 O O . ASN A 1 67 ? 24.841 -15.268 -26.947 1.00 43.19 67 ASN A O 1
ATOM 513 N N . TYR A 1 68 ? 23.056 -16.144 -28.008 1.00 43.72 68 TYR A N 1
ATOM 514 C CA . TYR A 1 68 ? 22.437 -16.792 -26.847 1.00 43.72 68 TYR A CA 1
ATOM 515 C C . TYR A 1 68 ? 23.417 -17.738 -26.128 1.00 43.72 68 TYR A C 1
ATOM 517 O O . TYR A 1 68 ? 23.602 -17.647 -24.913 1.00 43.72 68 TYR A O 1
ATOM 525 N N . TYR A 1 69 ? 24.163 -18.542 -26.893 1.00 43.62 69 TYR A N 1
ATOM 526 C CA . TYR A 1 69 ? 25.198 -19.439 -26.368 1.00 43.62 69 TYR A CA 1
ATOM 527 C C . TYR A 1 69 ? 26.404 -18.712 -25.750 1.00 43.62 69 TYR A C 1
ATOM 529 O O . TYR A 1 69 ? 26.991 -19.202 -24.788 1.00 43.62 69 TYR A O 1
ATOM 537 N N . ARG A 1 70 ? 26.767 -17.518 -26.242 1.00 44.16 70 ARG A N 1
ATOM 538 C CA . ARG A 1 70 ? 27.940 -16.769 -25.753 1.00 44.16 70 ARG A CA 1
ATOM 539 C C . ARG A 1 70 ? 27.693 -16.103 -24.395 1.00 44.16 70 ARG A C 1
ATOM 541 O O . ARG A 1 70 ? 28.634 -15.929 -23.624 1.00 44.16 70 ARG A O 1
ATOM 548 N N . VAL A 1 71 ? 26.439 -15.754 -24.101 1.00 45.97 71 VAL A N 1
ATOM 549 C CA . VAL A 1 71 ? 26.009 -15.255 -22.782 1.00 45.97 71 VAL A CA 1
ATOM 550 C C . VAL A 1 71 ? 25.783 -16.419 -21.807 1.00 45.97 71 VAL A C 1
ATOM 552 O O . VAL A 1 71 ? 26.215 -16.337 -20.659 1.00 45.97 71 VAL A O 1
ATOM 555 N N . LEU A 1 72 ? 25.198 -17.536 -22.262 1.00 43.00 72 LEU A N 1
ATOM 556 C CA . LEU A 1 72 ? 24.969 -18.722 -21.424 1.00 43.00 72 LEU A CA 1
ATOM 557 C C . LEU A 1 72 ? 26.258 -19.430 -20.990 1.00 43.00 72 LEU A C 1
ATOM 559 O O . LEU A 1 72 ? 26.385 -19.753 -19.812 1.00 43.00 72 LEU A O 1
ATOM 563 N N . ASN A 1 73 ? 27.249 -19.591 -21.875 1.00 44.38 73 ASN A N 1
ATOM 564 C CA . ASN A 1 73 ? 28.512 -20.257 -21.516 1.00 44.38 73 ASN A CA 1
ATOM 565 C C . ASN A 1 73 ? 29.323 -19.513 -20.441 1.00 44.38 73 ASN A C 1
ATOM 567 O O . ASN A 1 73 ? 30.195 -20.112 -19.821 1.00 44.38 73 ASN A O 1
ATOM 571 N N . LYS A 1 74 ? 29.028 -18.232 -20.175 1.00 42.78 74 LYS A N 1
ATOM 572 C CA . LYS A 1 74 ? 29.612 -17.478 -19.051 1.00 42.78 74 LYS A CA 1
ATOM 573 C C . LYS A 1 74 ? 28.710 -17.399 -17.812 1.00 42.78 74 LYS A C 1
ATOM 575 O O . LYS A 1 74 ? 29.203 -17.053 -16.746 1.00 42.78 74 LYS A O 1
ATOM 580 N N . SER A 1 75 ? 27.419 -17.718 -17.934 1.00 41.97 75 SER A N 1
ATOM 581 C CA . SER A 1 75 ? 26.400 -17.499 -16.893 1.00 41.97 75 SER A CA 1
ATOM 582 C C . SER A 1 75 ? 25.780 -18.793 -16.336 1.00 41.97 75 SER A C 1
ATOM 584 O O . SER A 1 75 ? 24.848 -18.727 -15.537 1.00 41.97 75 SER A O 1
ATOM 586 N N . LEU A 1 76 ? 26.320 -19.970 -16.687 1.00 38.53 76 LEU A N 1
ATOM 587 C CA . LEU A 1 76 ? 25.959 -21.295 -16.146 1.00 38.53 76 LEU A CA 1
ATOM 588 C C . LEU A 1 76 ? 26.376 -21.506 -14.671 1.00 38.53 76 LEU A C 1
ATOM 590 O O . LEU A 1 76 ? 26.613 -22.629 -14.233 1.00 38.53 76 LEU A O 1
ATOM 594 N N . HIS A 1 77 ? 26.487 -20.442 -13.875 1.00 37.22 77 HIS A N 1
ATOM 595 C CA . HIS A 1 77 ? 26.710 -20.531 -12.433 1.00 37.22 77 HIS A CA 1
ATOM 596 C C . HIS A 1 77 ? 25.489 -19.978 -11.687 1.00 37.22 77 HIS A C 1
ATOM 598 O O . HIS A 1 77 ? 25.344 -18.780 -11.474 1.00 37.22 77 HIS A O 1
ATOM 604 N N . ALA A 1 78 ? 24.608 -20.913 -11.324 1.00 31.59 78 ALA A N 1
ATOM 605 C CA . ALA A 1 78 ? 23.693 -20.919 -10.181 1.00 31.59 78 ALA A CA 1
ATOM 606 C C . ALA A 1 78 ? 22.971 -19.604 -9.772 1.00 31.59 78 ALA A C 1
ATOM 608 O O . ALA A 1 78 ? 23.490 -18.770 -9.032 1.00 31.59 78 ALA A O 1
ATOM 609 N N . GLY A 1 79 ? 21.674 -19.536 -10.101 1.00 35.31 79 GLY A N 1
ATOM 610 C CA . GLY A 1 79 ? 20.611 -19.235 -9.129 1.00 35.31 79 GLY A CA 1
ATOM 611 C C . GLY A 1 79 ? 20.491 -17.821 -8.545 1.00 35.31 79 GLY A C 1
ATOM 612 O O . GLY A 1 79 ? 20.227 -17.698 -7.348 1.00 35.31 79 GLY A O 1
ATOM 613 N N . ARG A 1 80 ? 20.616 -16.743 -9.333 1.00 36.25 80 ARG A N 1
ATOM 614 C CA . ARG A 1 80 ? 20.381 -15.366 -8.840 1.00 36.25 80 ARG A CA 1
ATOM 615 C C . ARG A 1 80 ? 19.673 -14.459 -9.858 1.00 36.25 80 ARG A C 1
ATOM 617 O O . ARG A 1 80 ? 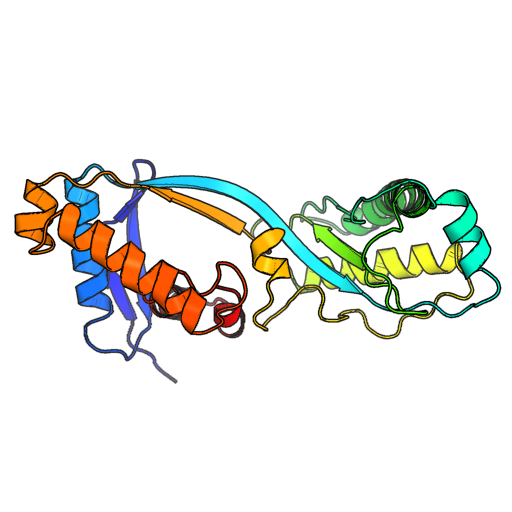20.063 -14.353 -11.012 1.00 36.25 80 ARG A O 1
ATOM 624 N N . TYR A 1 81 ? 18.640 -13.751 -9.397 1.00 40.06 81 TYR A N 1
ATOM 625 C CA . TYR A 1 81 ? 17.880 -12.754 -10.164 1.00 40.06 81 TYR A CA 1
ATOM 626 C C . TYR A 1 81 ? 18.768 -11.580 -10.632 1.00 40.06 81 TYR A C 1
ATOM 628 O O . TYR A 1 81 ? 19.496 -11.015 -9.813 1.00 40.06 81 TYR A O 1
ATOM 636 N N . ILE A 1 82 ? 18.658 -11.139 -11.898 1.00 39.94 82 ILE A N 1
ATOM 637 C CA . ILE A 1 82 ? 19.234 -9.847 -12.319 1.00 39.94 82 ILE A CA 1
ATOM 638 C C . ILE A 1 82 ? 18.297 -8.730 -11.876 1.00 39.94 82 ILE A C 1
ATOM 640 O O . ILE A 1 82 ? 17.222 -8.535 -12.438 1.00 39.94 82 ILE A O 1
ATOM 644 N N . HIS A 1 83 ? 18.739 -7.959 -10.893 1.00 40.28 83 HIS A N 1
ATOM 645 C CA . HIS A 1 83 ? 18.106 -6.711 -10.501 1.00 40.28 83 HIS A CA 1
ATOM 646 C C . HIS A 1 83 ? 19.079 -5.575 -10.797 1.00 40.28 83 HIS A C 1
ATOM 648 O O . HIS A 1 83 ? 20.019 -5.348 -10.030 1.00 40.28 83 HIS A O 1
ATOM 654 N N . ILE A 1 84 ? 18.878 -4.863 -11.908 1.00 45.62 84 ILE A N 1
ATOM 655 C CA . ILE A 1 84 ? 19.756 -3.743 -12.239 1.00 45.62 84 ILE A CA 1
ATOM 656 C C . ILE A 1 84 ? 19.256 -2.508 -11.493 1.00 45.62 84 ILE A C 1
ATOM 658 O O . ILE A 1 84 ? 18.214 -1.927 -11.808 1.00 45.62 84 ILE A O 1
ATOM 662 N N . ARG A 1 85 ? 19.977 -2.161 -10.423 1.00 37.00 85 ARG A N 1
ATOM 663 C CA . ARG A 1 85 ? 19.673 -1.011 -9.576 1.00 37.00 85 ARG A CA 1
ATOM 664 C C . ARG A 1 85 ? 20.476 0.189 -10.057 1.00 37.00 85 ARG A C 1
ATOM 666 O O . ARG A 1 85 ? 21.699 0.137 -10.093 1.00 37.00 85 ARG A O 1
ATOM 673 N N . PHE A 1 86 ? 19.788 1.286 -10.315 1.00 44.91 86 PHE A N 1
ATOM 674 C CA . PHE A 1 86 ? 20.393 2.562 -10.655 1.00 44.91 86 PHE A CA 1
ATOM 675 C C . PHE A 1 86 ? 19.970 3.592 -9.621 1.00 44.91 86 PHE A C 1
ATOM 677 O O . PHE A 1 86 ? 18.800 3.697 -9.279 1.00 44.91 86 PHE A O 1
ATOM 684 N N . ALA A 1 87 ? 20.906 4.354 -9.071 1.00 37.97 87 ALA A N 1
ATOM 685 C CA . ALA A 1 87 ? 20.558 5.446 -8.173 1.00 37.97 87 ALA A CA 1
ATOM 686 C C . ALA A 1 87 ? 20.464 6.738 -8.990 1.00 37.97 87 ALA A C 1
ATOM 688 O O . ALA A 1 87 ? 21.481 7.373 -9.244 1.00 37.97 87 ALA A O 1
ATOM 689 N N . ALA A 1 88 ? 19.256 7.131 -9.394 1.00 40.91 88 ALA A N 1
ATOM 690 C CA . ALA A 1 88 ? 19.011 8.496 -9.841 1.00 40.91 88 ALA A CA 1
ATOM 691 C C . ALA A 1 88 ? 18.706 9.363 -8.606 1.00 40.91 88 ALA A C 1
ATOM 693 O O . ALA A 1 88 ? 17.896 8.991 -7.757 1.00 40.91 88 ALA A O 1
ATOM 694 N N . ARG A 1 89 ? 19.387 10.499 -8.457 1.00 39.72 89 ARG A N 1
ATOM 695 C CA . ARG A 1 89 ? 18.959 11.577 -7.556 1.00 39.72 89 ARG A CA 1
ATOM 696 C C . ARG A 1 89 ? 18.459 12.704 -8.452 1.00 39.72 89 ARG A C 1
ATOM 698 O O . ARG A 1 89 ? 19.105 13.024 -9.444 1.00 39.72 89 ARG A O 1
ATOM 705 N N . THR A 1 90 ? 17.267 13.208 -8.165 1.00 40.62 90 THR A N 1
ATOM 706 C CA . THR A 1 90 ? 16.578 14.217 -8.974 1.00 40.62 90 THR A CA 1
ATOM 707 C C . THR A 1 90 ? 17.313 15.551 -8.950 1.00 40.62 90 THR A C 1
ATOM 709 O O . THR A 1 90 ? 17.766 15.958 -7.884 1.00 40.62 90 THR A O 1
ATOM 712 N N . GLY A 1 91 ? 17.387 16.222 -10.101 1.00 41.28 91 GLY A N 1
ATOM 713 C CA . GLY A 1 91 ? 17.965 17.558 -10.234 1.00 41.28 91 GLY A CA 1
ATOM 714 C C . GLY A 1 91 ? 18.162 17.957 -11.687 1.00 41.28 91 GLY A C 1
ATOM 715 O O . GLY A 1 91 ? 17.368 18.714 -12.222 1.00 41.28 91 GLY A O 1
ATOM 716 N N . ASP A 1 92 ? 19.167 17.406 -12.363 1.00 41.34 92 ASP A N 1
ATOM 717 C CA . ASP A 1 92 ? 19.722 18.116 -13.517 1.00 41.34 92 ASP A CA 1
ATOM 718 C C . ASP A 1 92 ? 19.879 17.212 -14.739 1.00 41.34 92 ASP A C 1
ATOM 720 O O . ASP A 1 92 ? 19.903 15.982 -14.641 1.00 41.34 92 ASP A O 1
ATOM 724 N N . ALA A 1 93 ? 20.115 17.827 -15.896 1.00 41.88 93 ALA A N 1
ATOM 725 C CA . ALA A 1 93 ? 20.656 17.190 -17.098 1.00 41.88 93 ALA A CA 1
ATOM 726 C C . ALA A 1 93 ? 21.884 16.271 -16.828 1.00 41.88 93 ALA A C 1
ATOM 728 O O . ALA A 1 93 ? 22.226 15.431 -17.659 1.00 41.88 93 ALA A O 1
ATOM 729 N N . MET A 1 94 ? 22.495 16.345 -15.634 1.00 40.03 94 MET A N 1
ATOM 730 C CA . MET A 1 94 ? 23.498 15.411 -15.101 1.00 40.03 94 MET A CA 1
ATOM 731 C C . MET A 1 94 ? 22.996 13.983 -14.818 1.00 40.03 94 MET A C 1
ATOM 733 O O . MET A 1 94 ? 23.813 13.063 -14.752 1.00 40.03 94 MET A O 1
ATOM 737 N N . GLY A 1 95 ? 21.684 13.747 -14.705 1.00 45.88 95 GLY A N 1
ATOM 738 C CA . GLY A 1 95 ? 21.119 12.397 -14.580 1.00 45.88 95 GLY A CA 1
ATOM 739 C C . GLY A 1 95 ? 21.462 11.492 -15.771 1.00 45.88 95 GLY A C 1
ATOM 740 O O . GLY A 1 95 ? 21.578 10.281 -15.601 1.00 45.88 95 GLY A O 1
ATOM 741 N N . MET A 1 96 ? 21.722 12.079 -16.947 1.00 45.03 96 MET A N 1
ATOM 742 C CA . MET A 1 96 ? 22.156 11.359 -18.150 1.00 45.03 96 MET A CA 1
ATOM 743 C C . MET A 1 96 ? 23.637 10.942 -18.106 1.00 45.03 96 MET A C 1
ATOM 745 O O . MET A 1 96 ? 23.976 9.870 -18.597 1.00 45.03 96 MET A O 1
ATOM 749 N N . ASN A 1 97 ? 24.514 11.697 -17.430 1.00 42.56 97 ASN A N 1
ATOM 750 C CA . ASN A 1 97 ? 25.919 11.301 -17.221 1.00 42.56 97 ASN A CA 1
ATOM 751 C C . ASN A 1 97 ? 26.068 10.157 -16.207 1.00 42.56 97 ASN A C 1
ATOM 753 O O . ASN A 1 97 ? 27.045 9.411 -16.235 1.00 42.56 97 ASN A O 1
ATOM 757 N N . MET A 1 98 ? 25.081 9.973 -15.330 1.00 46.31 98 MET A N 1
ATOM 758 C CA . MET A 1 98 ? 25.008 8.803 -14.456 1.00 46.31 98 MET A CA 1
ATOM 759 C C . MET A 1 98 ? 24.600 7.540 -15.218 1.00 46.31 98 MET A C 1
ATOM 761 O O . MET A 1 98 ? 24.963 6.460 -14.764 1.00 46.31 98 MET A O 1
ATOM 765 N N . VAL A 1 99 ? 23.928 7.656 -16.376 1.00 46.94 99 VAL A N 1
ATOM 766 C CA . VAL A 1 99 ? 23.540 6.514 -17.222 1.00 46.94 99 VAL A CA 1
ATOM 767 C C . VAL A 1 99 ? 24.772 5.816 -17.802 1.00 46.94 99 VAL A C 1
ATOM 769 O O . VAL A 1 99 ? 24.769 4.594 -17.847 1.00 46.94 99 VAL A O 1
ATOM 772 N N . SER A 1 100 ? 25.867 6.509 -18.141 1.00 44.25 100 SER A N 1
ATOM 773 C CA . SER A 1 100 ? 27.085 5.847 -18.651 1.00 44.25 100 SER A CA 1
ATOM 774 C C . SER A 1 100 ? 27.785 4.994 -17.580 1.00 44.25 100 SER A C 1
ATOM 776 O O . SER A 1 100 ? 27.975 3.798 -17.788 1.00 44.25 100 SER A O 1
ATOM 778 N N . LYS A 1 101 ? 28.036 5.543 -16.380 1.00 43.66 101 LYS A N 1
ATOM 779 C CA . LYS A 1 101 ? 28.621 4.799 -15.236 1.00 43.66 101 LYS A CA 1
ATOM 780 C C . LYS A 1 101 ? 27.715 3.671 -14.725 1.00 43.66 101 LYS A C 1
ATOM 782 O O . LYS A 1 101 ? 28.176 2.606 -14.306 1.00 43.66 101 LYS A O 1
ATOM 787 N N . ALA A 1 102 ? 26.408 3.909 -14.770 1.00 48.59 102 ALA A N 1
ATOM 788 C CA . ALA A 1 102 ? 25.371 2.916 -14.550 1.00 48.59 102 ALA A CA 1
ATOM 789 C C . ALA A 1 102 ? 25.444 1.787 -15.583 1.00 48.59 102 ALA A C 1
ATOM 791 O O . ALA A 1 102 ? 25.343 0.625 -15.200 1.00 48.59 102 ALA A O 1
ATOM 792 N N . THR A 1 103 ? 25.651 2.106 -16.863 1.00 48.66 103 THR A N 1
ATOM 793 C CA . THR A 1 103 ? 25.751 1.101 -17.925 1.00 48.66 103 THR A CA 1
ATOM 794 C C . THR A 1 103 ? 26.966 0.203 -17.710 1.00 48.66 103 THR A C 1
ATOM 796 O O . THR A 1 103 ? 26.817 -1.002 -17.840 1.00 48.66 103 THR A O 1
ATOM 799 N N . ASP A 1 104 ? 28.120 0.727 -17.285 1.00 43.47 104 ASP A N 1
ATOM 800 C CA . ASP A 1 104 ? 29.304 -0.107 -17.002 1.00 43.47 104 ASP A CA 1
ATOM 801 C C . ASP A 1 104 ? 29.074 -1.055 -15.811 1.00 43.47 104 ASP A C 1
ATOM 803 O O . ASP A 1 104 ? 29.409 -2.242 -15.857 1.00 43.47 104 ASP A O 1
ATOM 807 N N . SER A 1 105 ? 28.394 -0.569 -14.766 1.00 43.50 105 SER A N 1
ATOM 808 C CA . SER A 1 105 ? 27.981 -1.391 -13.616 1.00 43.50 105 SER A CA 1
ATOM 809 C C . SER A 1 105 ? 26.896 -2.416 -13.986 1.00 43.50 105 SER A C 1
ATOM 811 O O . SER A 1 105 ? 26.888 -3.542 -13.480 1.00 43.50 105 SER A O 1
ATOM 813 N N . ALA A 1 106 ? 25.987 -2.044 -14.893 1.00 47.81 106 ALA A N 1
ATOM 814 C CA . ALA A 1 106 ? 24.964 -2.914 -15.456 1.00 47.81 106 ALA A CA 1
ATOM 815 C C . ALA A 1 106 ? 25.586 -3.979 -16.354 1.00 47.81 106 ALA A C 1
ATOM 817 O O . ALA A 1 106 ? 25.190 -5.127 -16.243 1.00 47.81 106 ALA A O 1
ATOM 818 N N . LEU A 1 107 ? 26.593 -3.648 -17.165 1.00 47.69 107 LEU A N 1
ATOM 819 C CA . LEU A 1 107 ? 27.327 -4.578 -18.022 1.00 47.69 107 LEU A CA 1
ATOM 820 C C . LEU A 1 107 ? 28.061 -5.629 -17.178 1.00 47.69 107 LEU A C 1
ATOM 822 O O . LEU A 1 107 ? 27.952 -6.824 -17.449 1.00 47.69 107 LEU A O 1
ATOM 826 N N . HIS A 1 108 ? 28.721 -5.198 -16.098 1.00 42.25 108 HIS A N 1
ATOM 827 C CA . HIS A 1 108 ? 29.388 -6.089 -15.145 1.00 42.25 108 HIS A CA 1
ATOM 828 C C . HIS A 1 108 ? 28.391 -6.989 -14.380 1.00 42.25 108 HIS A C 1
ATOM 830 O O . HIS A 1 108 ? 28.691 -8.145 -14.080 1.00 42.25 108 HIS A O 1
ATOM 836 N N . CYS A 1 109 ? 27.177 -6.506 -14.080 1.00 42.03 109 CYS A N 1
ATOM 837 C CA . CYS A 1 109 ? 26.108 -7.334 -13.500 1.00 42.03 109 CYS A CA 1
ATOM 838 C C . CYS A 1 109 ? 25.441 -8.265 -14.528 1.00 42.03 109 CYS A C 1
ATOM 840 O O . CYS A 1 109 ? 25.134 -9.411 -14.209 1.00 42.03 109 CYS A O 1
ATOM 842 N N . LEU A 1 110 ? 25.240 -7.800 -15.761 1.00 48.81 110 LEU A N 1
ATOM 843 C CA . LEU A 1 110 ? 24.645 -8.556 -16.863 1.00 48.81 110 LEU A CA 1
ATOM 844 C C . LEU A 1 110 ? 25.533 -9.738 -17.258 1.00 48.81 110 LEU A C 1
ATOM 846 O O . LEU A 1 110 ? 25.019 -10.817 -17.516 1.00 48.81 110 LEU A O 1
ATOM 850 N N . GLN A 1 111 ? 26.860 -9.586 -17.225 1.00 44.22 111 GLN A N 1
ATOM 851 C CA . GLN A 1 111 ? 27.798 -10.685 -17.489 1.00 44.22 111 GLN A CA 1
ATOM 852 C C . GLN A 1 111 ? 27.806 -11.777 -16.403 1.00 44.22 111 GLN A C 1
ATOM 854 O O . GLN A 1 111 ? 28.250 -12.887 -16.682 1.00 44.22 111 GLN A O 1
ATOM 859 N N . LYS A 1 112 ? 27.328 -11.483 -15.184 1.00 38.59 112 LYS A N 1
ATOM 860 C CA . LYS A 1 112 ? 27.481 -12.356 -14.006 1.00 38.59 112 LYS A CA 1
ATOM 861 C C . LYS A 1 112 ? 26.194 -13.066 -13.557 1.00 38.59 112 LYS A C 1
ATOM 863 O O . LYS A 1 112 ? 26.293 -14.019 -12.793 1.00 38.59 112 LYS A O 1
ATOM 868 N N . TYR A 1 113 ? 25.002 -12.614 -13.971 1.00 43.44 113 TYR A N 1
ATOM 869 C CA . TYR A 1 113 ? 23.753 -12.981 -13.276 1.00 43.44 113 TYR A CA 1
ATOM 870 C C . TYR A 1 113 ? 22.559 -13.404 -14.156 1.00 43.44 113 TYR A C 1
ATOM 872 O O . TYR A 1 113 ? 21.452 -13.526 -13.629 1.00 43.44 113 TYR A O 1
ATOM 880 N N . PHE A 1 114 ? 22.709 -13.663 -15.461 1.00 48.34 114 PHE A N 1
ATOM 881 C CA . PHE A 1 114 ? 21.576 -14.117 -16.292 1.00 48.34 114 PHE A CA 1
ATOM 882 C C . PHE A 1 114 ? 21.125 -15.516 -15.872 1.00 48.34 114 PHE A C 1
ATOM 884 O O . PHE A 1 114 ? 21.651 -16.505 -16.368 1.00 48.34 114 PHE A O 1
ATOM 891 N N . SER A 1 115 ? 20.143 -15.614 -14.969 1.00 45.62 115 SER A N 1
ATOM 892 C CA . SER A 1 115 ? 19.579 -16.928 -14.631 1.00 45.62 115 SER A CA 1
ATOM 893 C C . SER A 1 115 ? 18.054 -17.027 -14.507 1.00 45.62 115 SER A C 1
ATOM 895 O O . SER A 1 115 ? 17.550 -18.100 -14.795 1.00 45.62 115 SER A O 1
ATOM 897 N N . ASN A 1 116 ? 17.271 -15.973 -14.212 1.00 45.31 116 ASN A N 1
ATOM 898 C CA . ASN A 1 116 ? 15.869 -16.205 -13.776 1.00 45.31 116 ASN A CA 1
ATOM 899 C C . ASN A 1 116 ? 14.744 -15.366 -14.445 1.00 45.31 116 ASN A C 1
ATOM 901 O O . ASN A 1 116 ? 13.643 -15.316 -13.906 1.00 45.31 116 ASN A O 1
ATOM 905 N N . MET A 1 117 ? 14.964 -14.689 -15.582 1.00 51.62 117 MET A N 1
ATOM 906 C CA . MET A 1 117 ? 13.900 -13.931 -16.297 1.00 51.62 117 MET A CA 1
ATOM 907 C C . MET A 1 117 ? 13.909 -14.160 -17.818 1.00 51.62 117 MET A C 1
ATOM 909 O O . MET A 1 117 ? 13.661 -13.247 -18.610 1.00 51.62 117 MET A O 1
ATOM 913 N N . GLN A 1 118 ? 14.254 -15.380 -18.225 1.00 56.91 118 GLN A N 1
ATOM 914 C CA . GLN A 1 118 ? 14.278 -15.791 -19.624 1.00 56.91 118 GLN A CA 1
ATOM 915 C C . GLN A 1 118 ? 13.009 -16.579 -19.954 1.00 56.91 118 GLN A C 1
ATOM 917 O O . GLN A 1 118 ? 12.655 -17.514 -19.240 1.00 56.91 118 GLN A O 1
ATOM 922 N N . ALA A 1 119 ? 12.349 -16.218 -21.050 1.00 55.62 119 ALA A N 1
ATOM 923 C CA . ALA A 1 119 ? 11.268 -16.990 -21.652 1.00 55.62 119 ALA A CA 1
ATOM 924 C C . ALA A 1 119 ? 11.640 -17.258 -23.118 1.00 55.62 119 ALA A C 1
ATOM 926 O O . ALA A 1 119 ? 11.364 -16.458 -24.006 1.00 55.62 119 ALA A O 1
ATOM 927 N N . GLY A 1 120 ? 12.366 -18.343 -23.391 1.00 66.00 120 GLY A N 1
ATOM 928 C CA . GLY A 1 120 ? 12.954 -18.567 -24.717 1.00 66.00 120 GLY A CA 1
ATOM 929 C C . GLY A 1 120 ? 13.922 -17.438 -25.101 1.00 66.00 120 GLY A C 1
ATOM 930 O O . GLY A 1 120 ? 14.863 -17.151 -24.365 1.00 66.00 120 GLY A O 1
ATOM 931 N N . ARG A 1 121 ? 13.678 -16.762 -26.233 1.00 64.06 121 ARG A N 1
ATOM 932 C CA . ARG A 1 121 ? 14.485 -15.605 -26.688 1.00 64.06 121 ARG A CA 1
ATOM 933 C C . ARG A 1 121 ? 14.157 -14.287 -25.972 1.00 64.06 121 ARG A C 1
ATOM 935 O O . ARG A 1 121 ? 14.791 -13.265 -26.214 1.00 64.06 121 ARG A O 1
ATOM 942 N N . TYR A 1 122 ? 13.150 -14.288 -25.107 1.00 63.47 122 TYR A N 1
ATOM 943 C CA . TYR A 1 122 ? 12.683 -13.103 -24.405 1.00 63.47 122 TYR A CA 1
ATOM 944 C C . TYR A 1 122 ? 13.453 -12.921 -23.087 1.00 63.47 122 TYR A C 1
ATOM 946 O O . TYR A 1 122 ? 13.516 -13.842 -22.276 1.00 63.47 122 TYR A O 1
ATOM 954 N N . ILE A 1 123 ? 14.031 -11.734 -22.863 1.00 68.56 123 ILE A N 1
ATOM 955 C CA . ILE A 1 123 ? 14.678 -11.350 -21.599 1.00 68.56 123 ILE A CA 1
ATOM 956 C C . ILE A 1 123 ? 13.944 -10.181 -20.963 1.00 68.56 123 ILE A C 1
ATOM 958 O O . ILE A 1 123 ? 13.977 -9.079 -21.508 1.00 68.56 123 ILE A O 1
ATOM 962 N N . HIS A 1 124 ? 13.374 -10.402 -19.779 1.00 70.38 124 HIS A N 1
ATOM 963 C CA . HIS A 1 124 ? 12.794 -9.325 -18.987 1.00 70.38 124 HIS A CA 1
ATOM 964 C C . HIS A 1 124 ? 13.831 -8.727 -18.029 1.00 70.38 124 HIS A C 1
ATOM 966 O O . HIS A 1 124 ? 14.409 -9.442 -17.212 1.00 70.38 124 HIS A O 1
ATOM 972 N N . ILE A 1 125 ? 14.063 -7.416 -18.102 1.00 70.69 125 ILE A N 1
ATOM 973 C CA . ILE A 1 125 ? 14.991 -6.700 -17.214 1.00 70.69 125 ILE A CA 1
ATOM 974 C C . ILE A 1 125 ? 14.195 -5.754 -16.330 1.00 70.69 125 ILE A C 1
ATOM 976 O O . ILE A 1 125 ? 13.521 -4.874 -16.850 1.00 70.69 125 ILE A O 1
ATOM 980 N N . ARG A 1 126 ? 14.291 -5.901 -15.007 1.00 70.94 126 ARG A N 1
ATOM 981 C CA . ARG A 1 126 ? 13.604 -5.037 -14.037 1.00 70.94 126 ARG A CA 1
ATOM 982 C C . ARG A 1 126 ? 14.559 -3.958 -13.513 1.00 70.94 126 ARG A C 1
ATOM 984 O O . ARG A 1 126 ? 15.414 -4.237 -12.670 1.00 70.94 126 ARG A O 1
ATOM 991 N N . PHE A 1 127 ? 14.420 -2.744 -14.038 1.00 70.56 127 PHE A N 1
ATOM 992 C CA . PHE A 1 127 ? 15.175 -1.554 -13.650 1.00 70.56 127 PHE A CA 1
ATOM 993 C C . PHE A 1 127 ? 14.591 -0.966 -12.376 1.00 70.56 127 PHE A C 1
ATOM 995 O O . PHE A 1 127 ? 13.388 -0.737 -12.304 1.00 70.56 127 PHE A O 1
ATOM 1002 N N . ALA A 1 128 ? 15.430 -0.684 -11.384 1.00 69.88 128 ALA A N 1
ATOM 1003 C CA . ALA A 1 128 ? 14.980 -0.100 -10.126 1.00 69.88 128 ALA A CA 1
ATOM 1004 C C . ALA A 1 128 ? 15.791 1.138 -9.764 1.00 69.88 128 ALA A C 1
ATOM 1006 O O . ALA A 1 128 ? 17.022 1.079 -9.733 1.00 69.88 128 ALA A O 1
ATOM 1007 N N . ALA A 1 129 ? 15.108 2.227 -9.417 1.00 68.56 129 ALA A N 1
ATOM 1008 C CA . ALA A 1 129 ? 15.744 3.478 -9.042 1.00 68.56 129 ALA A CA 1
ATOM 1009 C C . ALA A 1 129 ? 15.036 4.218 -7.910 1.00 68.56 129 ALA A C 1
ATOM 1011 O O . ALA A 1 129 ? 13.870 3.988 -7.613 1.00 68.56 129 ALA A O 1
ATOM 1012 N N . ARG A 1 130 ? 15.766 5.120 -7.254 1.00 73.06 130 ARG A N 1
ATOM 1013 C CA . ARG A 1 130 ? 15.174 6.119 -6.355 1.00 73.06 130 ARG A CA 1
ATOM 1014 C C . ARG A 1 130 ? 14.767 7.341 -7.175 1.00 73.06 130 ARG A C 1
ATOM 1016 O O . ARG A 1 130 ? 15.418 7.646 -8.167 1.00 73.06 130 ARG A O 1
ATOM 1023 N N . THR A 1 131 ? 13.698 8.017 -6.767 1.00 75.94 131 THR A N 1
ATOM 1024 C CA . THR A 1 131 ? 13.069 9.093 -7.561 1.00 75.94 131 THR A CA 1
ATOM 1025 C C . THR A 1 131 ? 12.817 10.367 -6.751 1.00 75.94 131 THR A C 1
ATOM 1027 O O . THR A 1 131 ? 11.976 11.182 -7.119 1.00 75.94 131 THR A O 1
ATOM 1030 N N . GLY A 1 132 ? 13.548 10.556 -5.646 1.00 81.69 132 GLY A N 1
ATOM 1031 C CA . GLY A 1 132 ? 13.318 11.681 -4.732 1.00 81.69 132 GLY A CA 1
ATOM 1032 C C . GLY A 1 132 ? 11.924 11.594 -4.113 1.00 81.69 132 GLY A C 1
ATOM 1033 O O . GLY A 1 132 ? 11.536 10.514 -3.671 1.00 81.69 132 GLY A O 1
ATOM 1034 N N . ASP A 1 133 ? 11.168 12.687 -4.126 1.00 84.19 133 ASP A N 1
ATOM 1035 C CA . ASP A 1 133 ? 9.776 12.722 -3.649 1.00 84.19 133 ASP A CA 1
ATOM 1036 C C . ASP A 1 133 ? 8.747 12.406 -4.740 1.00 84.19 133 ASP A C 1
ATOM 1038 O O . ASP A 1 133 ? 7.587 12.111 -4.445 1.00 84.19 133 ASP A O 1
ATOM 1042 N N . ALA A 1 134 ? 9.167 12.407 -6.007 1.00 79.94 134 ALA A N 1
ATOM 1043 C CA . ALA A 1 134 ? 8.304 12.011 -7.104 1.00 79.94 134 ALA A CA 1
ATOM 1044 C C . ALA A 1 134 ? 8.020 10.506 -7.040 1.00 79.94 134 ALA A C 1
ATOM 1046 O O . ALA A 1 134 ? 8.909 9.700 -6.756 1.00 79.94 134 ALA A O 1
ATOM 1047 N N . MET A 1 135 ? 6.805 10.106 -7.419 1.00 84.94 135 MET A N 1
ATOM 1048 C CA . MET A 1 135 ? 6.503 8.690 -7.651 1.00 84.94 135 MET A CA 1
ATOM 1049 C C . MET A 1 135 ? 7.417 8.120 -8.755 1.00 84.94 135 MET A C 1
ATOM 1051 O O . MET A 1 135 ? 8.001 7.047 -8.610 1.00 84.94 135 MET A O 1
ATOM 1055 N N . GLY A 1 136 ? 7.642 8.907 -9.813 1.00 81.06 136 GLY A N 1
ATOM 1056 C CA . GLY A 1 136 ? 8.809 8.752 -10.676 1.00 81.06 136 GLY A CA 1
ATOM 1057 C C . GLY A 1 136 ? 8.683 7.786 -11.855 1.00 81.06 136 GLY A C 1
ATOM 1058 O O . GLY A 1 136 ? 9.709 7.519 -12.472 1.00 81.06 136 GLY A O 1
ATOM 1059 N N . MET A 1 137 ? 7.476 7.331 -12.233 1.00 81.94 137 MET A N 1
ATOM 1060 C CA . MET A 1 137 ? 7.256 6.523 -13.456 1.00 81.94 137 MET A CA 1
ATOM 1061 C C . MET A 1 137 ? 7.991 7.105 -14.676 1.00 81.94 137 MET A C 1
ATOM 1063 O O . MET A 1 137 ? 8.912 6.480 -15.190 1.00 81.94 137 MET A O 1
ATOM 1067 N N . ASN A 1 138 ? 7.688 8.350 -15.066 1.00 81.50 138 ASN A N 1
ATOM 1068 C CA . ASN A 1 138 ? 8.292 8.989 -16.248 1.00 81.50 138 ASN A CA 1
ATOM 1069 C C . ASN A 1 138 ? 9.824 9.087 -16.176 1.00 81.50 138 ASN A C 1
ATOM 1071 O O . ASN A 1 138 ? 10.513 9.023 -17.192 1.00 81.50 138 ASN A O 1
ATOM 1075 N N . MET A 1 139 ? 10.366 9.270 -14.973 1.00 75.94 139 MET A N 1
ATOM 1076 C CA . MET A 1 139 ? 11.804 9.387 -14.745 1.00 75.94 139 MET A CA 1
ATOM 1077 C C . MET A 1 139 ? 12.507 8.048 -14.940 1.00 75.94 139 MET A C 1
ATOM 1079 O O . MET A 1 139 ? 13.530 7.982 -15.619 1.00 75.94 139 MET A O 1
ATOM 1083 N N . VAL A 1 140 ? 11.931 6.983 -14.378 1.00 75.00 140 VAL A N 1
ATOM 1084 C CA . VAL A 1 140 ? 12.449 5.624 -14.537 1.00 75.00 140 VAL A CA 1
ATOM 1085 C C . VAL A 1 140 ? 12.317 5.177 -15.990 1.00 75.00 140 VAL A C 1
ATOM 1087 O O . VAL A 1 140 ? 13.265 4.591 -16.505 1.00 75.00 140 VAL A O 1
ATOM 1090 N N . SER A 1 141 ? 11.230 5.514 -16.691 1.00 78.69 141 SER A N 1
ATOM 1091 C CA . SER A 1 141 ? 11.077 5.200 -18.119 1.00 78.69 141 SER A CA 1
ATOM 1092 C C . SER A 1 141 ? 12.163 5.856 -18.977 1.00 78.69 141 SER A C 1
ATOM 1094 O O . SER A 1 141 ? 12.804 5.165 -19.762 1.00 78.69 141 SER A O 1
ATOM 1096 N N . LYS A 1 142 ? 12.449 7.154 -18.785 1.00 77.25 142 LYS A N 1
ATOM 1097 C CA . LYS A 1 142 ? 13.523 7.862 -19.516 1.00 77.25 142 LYS A CA 1
ATOM 1098 C C . LYS A 1 142 ? 14.912 7.286 -19.230 1.00 77.25 142 LYS A C 1
ATOM 1100 O O . LYS A 1 142 ? 15.719 7.114 -20.141 1.00 77.25 142 LYS A O 1
ATOM 1105 N N . ALA A 1 143 ? 15.190 6.978 -17.962 1.00 70.81 143 ALA A N 1
ATOM 1106 C CA . ALA A 1 143 ? 16.454 6.362 -17.566 1.00 70.81 143 ALA A CA 1
ATOM 1107 C C . ALA A 1 143 ? 16.604 4.948 -18.151 1.00 70.81 143 ALA A C 1
ATOM 1109 O O . ALA A 1 143 ? 17.686 4.581 -18.605 1.00 70.81 143 ALA A O 1
ATOM 1110 N N . THR A 1 144 ? 15.511 4.181 -18.172 1.00 73.31 144 THR A N 1
ATOM 1111 C CA . THR A 1 144 ? 15.454 2.842 -18.770 1.00 73.31 144 THR A CA 1
ATOM 1112 C C . THR A 1 144 ? 15.719 2.917 -20.268 1.00 73.31 144 THR A C 1
ATOM 1114 O O . THR A 1 144 ? 16.597 2.215 -20.751 1.00 73.31 144 THR A O 1
ATOM 1117 N N . ASP A 1 145 ? 15.050 3.820 -20.986 1.00 78.62 145 ASP A N 1
ATOM 1118 C CA . ASP A 1 145 ? 15.261 4.030 -22.421 1.00 78.62 145 ASP A CA 1
ATOM 1119 C C . ASP A 1 145 ? 16.726 4.369 -22.746 1.00 78.62 145 ASP A C 1
ATOM 1121 O O . ASP A 1 145 ? 17.354 3.734 -23.593 1.00 78.62 145 ASP A O 1
ATOM 1125 N N . SER A 1 146 ? 17.330 5.285 -21.986 1.00 74.88 146 SER A N 1
ATOM 1126 C CA . SER A 1 146 ? 18.745 5.645 -22.160 1.00 74.88 146 SER A CA 1
ATOM 1127 C C . SER A 1 146 ? 19.690 4.467 -21.880 1.00 74.88 146 SER A C 1
ATOM 1129 O O . SER A 1 146 ? 20.650 4.242 -22.618 1.00 74.88 146 SER A O 1
ATOM 1131 N N . ALA A 1 147 ? 19.421 3.684 -20.830 1.00 69.62 147 ALA A N 1
ATOM 1132 C CA . ALA A 1 147 ? 20.215 2.501 -20.503 1.00 69.62 147 ALA A CA 1
ATOM 1133 C C . ALA A 1 147 ? 20.106 1.419 -21.592 1.00 69.62 147 ALA A C 1
ATOM 1135 O O . ALA A 1 147 ? 21.104 0.775 -21.920 1.00 69.62 147 ALA A O 1
ATOM 1136 N N . LEU A 1 148 ? 18.922 1.243 -22.186 1.00 71.69 148 LEU A N 1
ATOM 1137 C CA . LEU A 1 148 ? 18.703 0.306 -23.289 1.00 71.69 148 LEU A CA 1
ATOM 1138 C C . LEU A 1 148 ? 19.472 0.714 -24.546 1.00 71.69 148 LEU A C 1
ATOM 1140 O O . LEU A 1 148 ? 20.141 -0.138 -25.129 1.00 71.69 148 LEU A O 1
ATOM 1144 N N . HIS A 1 149 ? 19.473 2.000 -24.905 1.00 74.81 149 HIS A N 1
ATOM 1145 C CA . HIS A 1 149 ? 20.288 2.510 -26.013 1.00 74.81 149 HIS A CA 1
ATOM 1146 C C . HIS A 1 149 ? 21.782 2.231 -25.805 1.00 74.81 149 HIS A C 1
ATOM 1148 O O . HIS A 1 149 ? 22.485 1.863 -26.746 1.00 74.81 149 HIS A O 1
ATOM 1154 N N . CYS A 1 150 ? 22.289 2.348 -24.575 1.00 69.69 150 CYS A N 1
ATOM 1155 C CA . CYS A 1 150 ? 23.667 1.964 -24.281 1.00 69.69 150 CYS A CA 1
ATOM 1156 C C . CYS A 1 150 ? 23.895 0.450 -24.410 1.00 69.69 150 CYS A C 1
ATOM 1158 O O . CYS A 1 150 ? 24.916 0.038 -24.957 1.00 69.69 150 CYS A O 1
ATOM 1160 N N . LEU A 1 151 ? 22.954 -0.387 -23.966 1.00 67.31 151 LEU A N 1
ATOM 1161 C CA . LEU A 1 151 ? 23.052 -1.843 -24.121 1.00 67.31 151 LEU A CA 1
ATOM 1162 C C . LEU A 1 151 ? 23.047 -2.280 -25.593 1.00 67.31 151 LEU A C 1
ATOM 1164 O O . LEU A 1 151 ? 23.792 -3.194 -25.946 1.00 67.31 151 LEU A O 1
ATOM 1168 N N . GLN A 1 152 ? 22.290 -1.606 -26.464 1.00 71.31 152 GLN A N 1
ATOM 1169 C CA . GLN A 1 152 ? 22.277 -1.896 -27.905 1.00 71.31 152 GLN A CA 1
ATOM 1170 C C . GLN A 1 152 ? 23.642 -1.669 -28.571 1.00 71.31 152 GLN A C 1
ATOM 1172 O O . GLN A 1 152 ? 23.960 -2.347 -29.543 1.00 71.31 152 GLN A O 1
ATOM 1177 N N . LYS A 1 153 ? 24.496 -0.791 -28.022 1.00 73.12 153 LYS A N 1
ATOM 1178 C CA . LYS A 1 153 ? 25.873 -0.601 -28.519 1.00 73.12 153 LYS A CA 1
ATOM 1179 C C . LYS A 1 153 ? 26.754 -1.834 -28.294 1.00 73.12 153 LYS A C 1
ATOM 1181 O O . LYS A 1 153 ? 27.627 -2.115 -29.107 1.00 73.12 153 LYS A O 1
ATOM 1186 N N . TYR A 1 154 ? 26.522 -2.574 -27.208 1.00 64.69 154 TYR A N 1
ATOM 1187 C CA . TYR A 1 154 ? 27.254 -3.805 -26.880 1.00 64.69 154 TYR A CA 1
ATOM 1188 C C . TYR A 1 154 ? 26.624 -5.051 -27.509 1.00 64.69 154 TYR A C 1
ATOM 1190 O O . TYR A 1 154 ? 27.319 -6.007 -27.856 1.00 64.69 154 TYR A O 1
ATOM 1198 N N . PHE A 1 155 ? 25.300 -5.041 -27.652 1.00 67.06 155 PHE A N 1
ATOM 1199 C CA . PHE A 1 155 ? 24.516 -6.112 -28.248 1.00 67.06 155 PHE A CA 1
ATOM 1200 C C . PHE A 1 155 ? 23.796 -5.567 -29.482 1.00 67.06 155 PHE A C 1
ATOM 1202 O O . PHE A 1 155 ? 22.602 -5.289 -29.430 1.00 67.06 155 PHE A O 1
ATOM 1209 N N . SER A 1 156 ? 24.515 -5.441 -30.599 1.00 69.81 156 SER A N 1
ATOM 1210 C CA . SER A 1 156 ? 24.002 -4.843 -31.845 1.00 69.81 156 SER A CA 1
ATOM 1211 C C . SER A 1 156 ? 22.752 -5.532 -32.411 1.00 69.81 156 SER A C 1
ATOM 1213 O O . SER A 1 156 ? 21.971 -4.905 -33.117 1.00 69.81 156 SER A O 1
ATOM 1215 N N . ASN A 1 157 ? 22.529 -6.805 -32.068 1.00 68.62 157 ASN A N 1
ATOM 1216 C CA . ASN A 1 157 ? 21.346 -7.572 -32.476 1.00 68.62 157 ASN A CA 1
ATOM 1217 C C . ASN A 1 157 ? 20.177 -7.470 -31.467 1.00 68.62 157 ASN A C 1
ATOM 1219 O O . ASN A 1 157 ? 19.126 -8.079 -31.669 1.00 68.62 157 ASN A O 1
ATOM 1223 N N . MET A 1 158 ? 20.341 -6.739 -30.357 1.00 70.25 158 MET A N 1
ATOM 1224 C CA . MET A 1 158 ? 19.286 -6.545 -29.360 1.00 70.25 158 MET A CA 1
ATOM 1225 C C . MET A 1 158 ? 18.198 -5.615 -29.905 1.00 70.25 158 MET A C 1
ATOM 1227 O O . MET A 1 158 ? 18.462 -4.477 -30.296 1.00 70.25 158 MET A O 1
ATOM 1231 N N . GLN A 1 159 ? 16.952 -6.082 -29.864 1.00 69.44 159 GLN A N 1
ATOM 1232 C CA . GLN A 1 159 ? 15.786 -5.319 -30.300 1.00 69.44 159 GLN A CA 1
ATOM 1233 C C . GLN A 1 159 ? 14.915 -4.940 -29.112 1.00 69.44 159 GLN A C 1
ATOM 1235 O O . GLN A 1 159 ? 14.507 -5.820 -28.364 1.00 69.44 159 GLN A O 1
ATOM 1240 N N . VAL A 1 160 ? 14.574 -3.656 -29.010 1.00 73.44 160 VAL A N 1
ATOM 1241 C CA . VAL A 1 160 ? 13.618 -3.103 -28.044 1.00 73.44 160 VAL A CA 1
ATOM 1242 C C . VAL A 1 160 ? 12.192 -3.287 -28.537 1.00 73.44 160 VAL A C 1
ATOM 1244 O O . VAL A 1 160 ? 11.752 -2.537 -29.395 1.00 73.44 160 VAL A O 1
ATOM 1247 N N . ILE A 1 161 ? 11.468 -4.291 -28.007 1.00 77.62 161 ILE A N 1
ATOM 1248 C CA . ILE A 1 161 ? 10.033 -4.466 -28.317 1.00 77.62 161 ILE A CA 1
ATOM 1249 C C . ILE A 1 161 ? 9.194 -3.436 -27.560 1.00 77.62 161 ILE A C 1
ATOM 1251 O O . ILE A 1 161 ? 8.342 -2.782 -28.147 1.00 77.62 161 ILE A O 1
ATOM 1255 N N . SER A 1 162 ? 9.387 -3.325 -26.244 1.00 80.62 162 SER A N 1
ATOM 1256 C CA . SER A 1 162 ? 8.604 -2.416 -25.402 1.00 80.62 162 SER A CA 1
ATOM 1257 C C . SER A 1 162 ? 9.385 -2.010 -24.164 1.00 80.62 162 SER A C 1
ATOM 1259 O O . SER A 1 162 ? 9.928 -2.876 -23.476 1.00 80.62 162 SER A O 1
ATOM 1261 N N . LEU A 1 163 ? 9.350 -0.713 -23.834 1.00 74.25 163 LEU A N 1
ATOM 1262 C CA . LEU A 1 163 ? 9.877 -0.156 -22.582 1.00 74.25 163 LEU A CA 1
ATOM 1263 C C . LEU A 1 163 ? 9.159 -0.668 -21.329 1.00 74.25 163 LEU A C 1
ATOM 1265 O O . LEU A 1 163 ? 9.705 -0.515 -20.244 1.00 74.25 163 LEU A O 1
ATOM 1269 N N . SER A 1 164 ? 7.964 -1.249 -21.475 1.00 81.44 164 SER A N 1
ATOM 1270 C CA . SER A 1 164 ? 7.225 -1.889 -20.388 1.00 81.44 164 SER A CA 1
ATOM 1271 C C . SER A 1 164 ? 6.814 -3.303 -20.797 1.00 81.44 164 SER A C 1
ATOM 1273 O O . SER A 1 164 ? 5.876 -3.518 -21.565 1.00 81.44 164 SER A O 1
ATOM 1275 N N . GLY A 1 165 ? 7.550 -4.293 -20.292 1.00 82.50 165 GLY A N 1
ATOM 1276 C CA . GLY A 1 165 ? 7.300 -5.724 -20.499 1.00 82.50 165 GLY A CA 1
ATOM 1277 C C . GLY A 1 165 ? 6.446 -6.381 -19.406 1.00 82.50 165 GLY A C 1
ATOM 1278 O O . GLY A 1 165 ? 6.653 -7.558 -19.122 1.00 82.50 165 GLY A O 1
ATOM 1279 N N . ASN A 1 166 ? 5.579 -5.623 -18.720 1.00 83.94 166 ASN A N 1
ATOM 1280 C CA . ASN A 1 166 ? 4.700 -6.058 -17.614 1.00 83.94 166 ASN A CA 1
ATOM 1281 C C . ASN A 1 166 ? 5.367 -6.677 -16.361 1.00 83.94 166 ASN A C 1
ATOM 1283 O O . ASN A 1 166 ? 4.673 -6.988 -15.397 1.00 83.94 166 ASN A O 1
ATOM 1287 N N . MET A 1 167 ? 6.696 -6.761 -16.290 1.00 79.25 167 MET A N 1
ATOM 1288 C CA . MET A 1 167 ? 7.456 -7.166 -15.092 1.00 79.25 167 MET A CA 1
ATOM 1289 C C . MET A 1 167 ? 7.724 -6.015 -14.078 1.00 79.25 167 MET A C 1
ATOM 1291 O O . MET A 1 167 ? 8.611 -6.131 -13.231 1.00 79.25 167 MET A O 1
ATOM 1295 N N . CYS A 1 168 ? 7.014 -4.875 -14.172 1.00 78.31 168 CYS A N 1
ATOM 1296 C CA . CYS A 1 168 ? 7.168 -3.693 -13.306 1.00 78.31 168 CYS A CA 1
ATOM 1297 C C . CYS A 1 168 ? 6.700 -4.044 -11.910 1.00 78.31 168 CYS A C 1
ATOM 1299 O O . CYS A 1 168 ? 7.479 -3.889 -10.976 1.00 78.31 168 CYS A O 1
ATOM 1301 N N . THR A 1 169 ? 5.482 -4.542 -11.708 1.00 87.00 169 THR A N 1
ATOM 1302 C CA . THR A 1 169 ? 4.298 -4.536 -12.590 1.00 87.00 169 THR A CA 1
ATOM 1303 C C . THR A 1 169 ? 3.472 -3.281 -12.293 1.00 87.00 169 THR A C 1
ATOM 1305 O O . THR A 1 169 ? 3.230 -2.976 -11.129 1.00 87.00 169 THR A O 1
ATOM 1308 N N . ASP A 1 170 ? 3.094 -2.510 -13.312 1.00 90.25 170 ASP A N 1
ATOM 1309 C CA . ASP A 1 170 ? 2.417 -1.221 -13.143 1.00 90.25 170 ASP A CA 1
ATOM 1310 C C . ASP A 1 170 ? 0.924 -1.353 -13.411 1.00 90.25 170 ASP A C 1
ATOM 1312 O O . ASP A 1 170 ? 0.556 -1.778 -14.508 1.00 90.25 170 ASP A O 1
ATOM 1316 N N . LYS A 1 171 ? 0.091 -0.967 -12.437 1.00 91.75 171 LYS A N 1
ATOM 1317 C CA . LYS A 1 171 ? -1.380 -0.962 -12.537 1.00 91.75 171 LYS A CA 1
ATOM 1318 C C . LYS A 1 171 ? -2.006 -2.340 -12.814 1.00 91.75 171 LYS A C 1
ATOM 1320 O O . LYS A 1 171 ? -3.088 -2.430 -13.389 1.00 91.75 171 LYS A O 1
ATOM 1325 N N . LYS A 1 172 ? -1.314 -3.427 -12.449 1.00 90.44 172 LYS A N 1
ATOM 1326 C CA . LYS A 1 172 ? -1.860 -4.794 -12.449 1.00 90.44 172 LYS A CA 1
ATOM 1327 C C . LYS A 1 172 ? -1.427 -5.518 -11.169 1.00 90.44 172 LYS A C 1
ATOM 1329 O O . LYS A 1 172 ? -0.300 -5.292 -10.714 1.00 90.44 172 LYS A O 1
ATOM 1334 N N . PRO A 1 173 ? -2.272 -6.400 -10.610 1.00 89.25 173 PRO A N 1
ATOM 1335 C CA . PRO A 1 173 ? -1.870 -7.253 -9.500 1.00 89.25 173 PRO A CA 1
ATOM 1336 C C . PRO A 1 173 ? -0.763 -8.208 -9.957 1.00 89.25 173 PRO A C 1
ATOM 1338 O O . PRO A 1 173 ? -0.882 -8.853 -11.000 1.00 89.25 173 PRO A O 1
ATOM 1341 N N . ALA A 1 174 ? 0.327 -8.292 -9.194 1.00 86.94 174 ALA A N 1
ATOM 1342 C CA . ALA A 1 174 ? 1.432 -9.186 -9.519 1.00 86.94 174 ALA A CA 1
ATOM 1343 C C . ALA A 1 174 ? 2.265 -9.544 -8.291 1.00 86.94 174 ALA A C 1
ATOM 1345 O O . ALA A 1 174 ? 2.824 -8.674 -7.621 1.00 86.94 174 ALA A O 1
ATOM 1346 N N . THR A 1 175 ? 2.471 -10.844 -8.084 1.00 86.56 175 THR A N 1
ATOM 1347 C CA . THR A 1 175 ? 3.271 -11.398 -6.982 1.00 86.56 175 THR A CA 1
ATOM 1348 C C . THR A 1 175 ? 4.695 -10.835 -6.937 1.00 86.56 175 THR A C 1
ATOM 1350 O O . THR A 1 175 ? 5.278 -10.683 -5.863 1.00 86.56 175 THR A O 1
ATOM 1353 N N . ILE A 1 176 ? 5.266 -10.462 -8.090 1.00 83.75 176 ILE A N 1
ATOM 1354 C CA . ILE A 1 176 ? 6.605 -9.864 -8.159 1.00 83.75 176 ILE A CA 1
ATOM 1355 C C . ILE A 1 176 ? 6.701 -8.540 -7.382 1.00 83.75 176 ILE A C 1
ATOM 1357 O O . ILE A 1 176 ? 7.741 -8.260 -6.781 1.00 83.75 176 ILE A O 1
ATOM 1361 N N . ASN A 1 177 ? 5.623 -7.747 -7.341 1.00 86.56 177 ASN A N 1
ATOM 1362 C CA . ASN A 1 177 ? 5.573 -6.511 -6.558 1.00 86.56 177 ASN A CA 1
ATOM 1363 C C . ASN A 1 177 ? 5.556 -6.806 -5.061 1.00 86.56 177 ASN A C 1
ATOM 1365 O O . ASN A 1 177 ? 6.160 -6.064 -4.295 1.00 86.56 177 ASN A O 1
ATOM 1369 N N . THR A 1 178 ? 4.935 -7.908 -4.647 1.00 84.44 178 THR A N 1
ATOM 1370 C CA . THR A 1 178 ? 4.922 -8.332 -3.246 1.00 84.44 178 THR A CA 1
ATOM 1371 C C . THR A 1 178 ? 6.279 -8.844 -2.790 1.00 84.44 178 THR A C 1
ATOM 1373 O O . THR A 1 178 ? 6.774 -8.438 -1.746 1.00 84.44 178 THR A O 1
ATOM 1376 N N . ILE A 1 179 ? 6.910 -9.713 -3.585 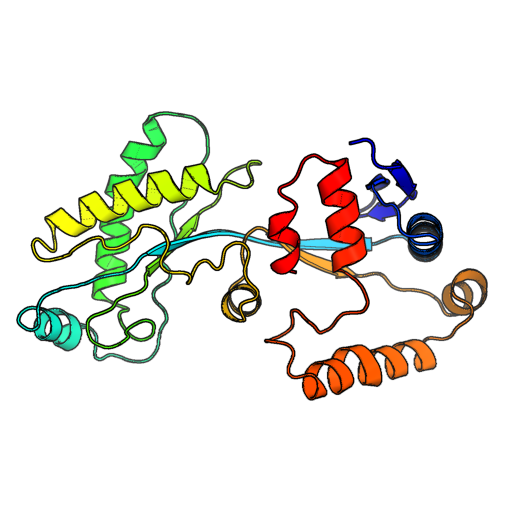1.00 83.50 179 ILE A N 1
ATOM 1377 C CA . ILE A 1 179 ? 8.171 -10.369 -3.208 1.00 83.50 179 ILE A CA 1
ATOM 1378 C C . ILE A 1 179 ? 9.330 -9.369 -3.199 1.00 83.50 179 ILE A C 1
ATOM 1380 O O . ILE A 1 179 ? 10.178 -9.368 -2.308 1.00 83.50 179 ILE A O 1
ATOM 1384 N N . LEU A 1 180 ? 9.402 -8.523 -4.225 1.00 81.12 180 LEU A N 1
ATOM 1385 C CA . LEU A 1 180 ? 10.554 -7.651 -4.453 1.00 81.12 180 LEU A CA 1
ATOM 1386 C C . LEU A 1 180 ? 10.267 -6.178 -4.123 1.00 81.12 180 LEU A C 1
ATOM 1388 O O . LEU A 1 180 ? 11.189 -5.359 -4.162 1.00 81.12 180 LEU A O 1
ATOM 1392 N N . GLY A 1 181 ? 9.027 -5.833 -3.783 1.00 82.56 181 GLY A N 1
ATOM 1393 C CA . GLY A 1 181 ? 8.586 -4.457 -3.588 1.00 82.56 181 GLY A CA 1
ATOM 1394 C C . GLY A 1 181 ? 8.425 -3.689 -4.904 1.00 82.56 181 GLY A C 1
ATOM 1395 O O . GLY A 1 181 ? 8.950 -4.078 -5.954 1.00 82.56 181 GLY A O 1
ATOM 1396 N N . ARG A 1 182 ? 7.700 -2.570 -4.823 1.00 85.62 182 ARG A N 1
ATOM 1397 C CA . ARG A 1 182 ? 7.619 -1.495 -5.820 1.00 85.62 182 ARG A CA 1
ATOM 1398 C C . ARG A 1 182 ? 7.188 -0.209 -5.112 1.00 85.62 182 ARG A C 1
ATOM 1400 O O . ARG A 1 182 ? 6.292 -0.239 -4.277 1.00 85.62 182 ARG A O 1
ATOM 1407 N N . GLY A 1 183 ? 7.833 0.912 -5.414 1.00 87.56 183 GLY A N 1
ATOM 1408 C CA . GLY A 1 183 ? 7.650 2.161 -4.680 1.00 87.56 183 GLY A CA 1
ATOM 1409 C C . GLY A 1 183 ? 8.247 2.081 -3.272 1.00 87.56 183 GLY A C 1
ATOM 1410 O O . GLY A 1 183 ? 9.416 1.723 -3.102 1.00 87.56 183 GLY A O 1
ATOM 1411 N N . LYS A 1 184 ? 7.456 2.450 -2.262 1.00 89.88 184 LYS A N 1
ATOM 1412 C CA . LYS A 1 184 ? 7.845 2.415 -0.845 1.00 89.88 184 LYS A CA 1
ATOM 1413 C C . LYS A 1 184 ? 7.293 1.144 -0.196 1.00 89.88 184 LYS A C 1
ATOM 1415 O O . LYS A 1 184 ? 6.087 0.935 -0.207 1.00 89.88 184 LYS A O 1
ATOM 1420 N N . SER A 1 185 ? 8.159 0.325 0.395 1.00 90.69 185 SER A N 1
ATOM 1421 C CA . SER A 1 185 ? 7.745 -0.771 1.275 1.00 90.69 185 SER A CA 1
ATOM 1422 C C . SER A 1 185 ? 7.864 -0.313 2.722 1.00 90.69 185 SER A C 1
ATOM 1424 O O . SER A 1 185 ? 8.936 0.116 3.160 1.00 90.69 185 SER A O 1
ATOM 1426 N N . VAL A 1 186 ? 6.744 -0.385 3.437 1.00 93.06 186 VAL A N 1
ATOM 1427 C CA . VAL A 1 186 ? 6.570 0.177 4.778 1.00 93.06 186 VAL A CA 1
ATOM 1428 C C . VAL A 1 186 ? 6.059 -0.910 5.711 1.00 93.06 186 VAL A C 1
ATOM 1430 O O . VAL A 1 186 ? 5.240 -1.734 5.307 1.00 93.06 186 VAL A O 1
ATOM 1433 N N . ILE A 1 187 ? 6.549 -0.910 6.947 1.00 95.00 187 ILE A N 1
ATOM 1434 C CA . ILE A 1 187 ? 5.973 -1.669 8.060 1.00 95.00 187 ILE A CA 1
ATOM 1435 C C . ILE A 1 187 ? 5.518 -0.660 9.110 1.00 95.00 187 ILE A C 1
ATOM 1437 O O . ILE A 1 187 ? 6.193 0.348 9.330 1.00 95.00 187 ILE A O 1
ATOM 1441 N N . ALA A 1 188 ? 4.370 -0.927 9.724 1.00 96.19 188 ALA A N 1
ATOM 1442 C CA . ALA A 1 188 ? 3.807 -0.134 10.804 1.00 96.19 188 ALA A CA 1
ATOM 1443 C C . ALA A 1 188 ? 3.241 -1.063 11.883 1.00 96.19 188 ALA A C 1
ATOM 1445 O O . ALA A 1 188 ? 2.601 -2.064 11.556 1.00 96.19 188 ALA A O 1
ATOM 1446 N N . GLU A 1 189 ? 3.458 -0.721 13.150 1.00 97.56 189 GLU A N 1
ATOM 1447 C CA . GLU A 1 189 ? 2.990 -1.499 14.299 1.00 97.56 189 GLU A CA 1
ATOM 1448 C C . GLU A 1 189 ? 2.449 -0.609 15.424 1.00 97.56 189 GLU A C 1
ATOM 1450 O O . GLU A 1 189 ? 2.852 0.546 15.582 1.00 97.56 189 GLU A O 1
ATOM 1455 N N . ALA A 1 190 ? 1.523 -1.163 16.207 1.00 97.38 190 ALA A N 1
ATOM 1456 C CA . ALA A 1 190 ? 0.974 -0.559 17.415 1.00 97.38 190 ALA A CA 1
ATOM 1457 C C . ALA A 1 190 ? 0.594 -1.659 18.417 1.00 97.38 190 ALA A C 1
ATOM 1459 O O . ALA A 1 190 ? 0.183 -2.751 18.016 1.00 97.38 190 ALA A O 1
ATOM 1460 N N . HIS A 1 191 ? 0.686 -1.360 19.713 1.00 97.62 191 HIS A N 1
ATOM 1461 C CA . HIS A 1 191 ? 0.343 -2.294 20.786 1.00 97.62 191 HIS A CA 1
ATOM 1462 C C . HIS A 1 191 ? -0.911 -1.828 21.536 1.00 97.62 191 HIS A C 1
ATOM 1464 O O . HIS A 1 191 ? -0.863 -0.889 22.324 1.00 97.62 191 HIS A O 1
ATOM 1470 N N . LEU A 1 192 ? -2.044 -2.495 21.309 1.00 97.38 192 LEU A N 1
ATOM 1471 C CA . LEU A 1 192 ? -3.334 -2.141 21.911 1.00 97.38 192 LEU A CA 1
ATOM 1472 C C . LEU A 1 192 ? -3.534 -2.890 23.238 1.00 97.38 192 LEU A C 1
ATOM 1474 O O . LEU A 1 192 ? -3.500 -4.120 23.261 1.00 97.38 192 LEU A O 1
ATOM 1478 N N . SER A 1 193 ? -3.790 -2.164 24.331 1.00 97.94 193 SER A N 1
ATOM 1479 C CA . SER A 1 193 ? -4.141 -2.778 25.619 1.00 97.94 193 SER A CA 1
ATOM 1480 C C . SER A 1 193 ? -5.524 -3.442 25.576 1.00 97.94 193 SER A C 1
ATOM 1482 O O . SER A 1 193 ? -6.375 -3.096 24.750 1.00 97.94 193 SER A O 1
ATOM 1484 N N . ALA A 1 194 ? -5.776 -4.379 26.497 1.00 98.25 194 ALA A N 1
ATOM 1485 C CA . ALA A 1 194 ? -7.075 -5.045 26.617 1.00 98.25 194 ALA A CA 1
ATOM 1486 C C . ALA A 1 194 ? -8.228 -4.044 26.820 1.00 98.25 194 ALA A C 1
ATOM 1488 O O . ALA A 1 194 ? -9.280 -4.196 26.197 1.00 98.25 194 ALA A O 1
ATOM 1489 N N . ASP A 1 195 ? -8.001 -2.987 27.604 1.00 98.19 195 ASP A N 1
ATOM 1490 C CA . ASP A 1 195 ? -8.991 -1.936 27.852 1.00 98.19 195 ASP A CA 1
ATOM 1491 C C . ASP A 1 195 ? -9.351 -1.181 26.574 1.00 98.19 195 ASP A C 1
ATOM 1493 O O . ASP A 1 195 ? -10.528 -0.988 26.279 1.00 98.19 195 ASP A O 1
ATOM 1497 N N . VAL A 1 196 ? -8.356 -0.813 25.759 1.00 98.06 196 VAL A N 1
ATOM 1498 C CA . VAL A 1 196 ? -8.600 -0.143 24.473 1.00 98.06 196 VAL A CA 1
ATOM 1499 C C . VAL A 1 196 ? -9.375 -1.060 23.527 1.00 98.06 196 VAL A C 1
ATOM 1501 O O . VAL A 1 196 ? -10.316 -0.615 22.865 1.00 98.06 196 VAL A O 1
ATOM 1504 N N . LEU A 1 197 ? -9.027 -2.350 23.475 1.00 98.00 197 LEU A N 1
ATOM 1505 C CA . LEU A 1 197 ? -9.754 -3.323 22.658 1.00 98.00 197 LEU A CA 1
ATOM 1506 C C . LEU A 1 197 ? -11.221 -3.450 23.091 1.00 98.00 197 LEU A C 1
ATOM 1508 O O . LEU A 1 197 ? -12.106 -3.444 22.234 1.00 98.00 197 LEU A O 1
ATOM 1512 N N . ALA A 1 198 ? -11.490 -3.513 24.394 1.00 98.12 198 ALA A N 1
ATOM 1513 C CA . ALA A 1 198 ? -12.842 -3.657 24.925 1.00 98.12 198 ALA A CA 1
ATOM 1514 C C . ALA A 1 198 ? -13.670 -2.370 24.773 1.00 98.12 198 ALA A C 1
ATOM 1516 O O . ALA A 1 198 ? -14.790 -2.396 24.256 1.00 98.12 198 ALA A O 1
ATOM 1517 N N . GLN A 1 199 ? -13.113 -1.231 25.179 1.00 97.56 199 GLN A N 1
ATOM 1518 C CA . GLN A 1 199 ? -13.830 0.042 25.234 1.00 97.56 199 GLN A CA 1
ATOM 1519 C C . GLN A 1 199 ? -13.969 0.696 23.863 1.00 97.56 199 GLN A C 1
ATOM 1521 O O . GLN A 1 199 ? -15.022 1.246 23.556 1.00 97.56 199 GLN A O 1
ATOM 1526 N N . VAL A 1 200 ? -12.927 0.642 23.028 1.00 97.81 200 VAL A N 1
ATOM 1527 C CA . VAL A 1 200 ? -12.937 1.320 21.726 1.00 97.81 200 VAL A CA 1
ATOM 1528 C C . VAL A 1 200 ? -13.348 0.370 20.626 1.00 97.81 200 VAL A C 1
ATOM 1530 O O . VAL A 1 200 ? -14.198 0.734 19.824 1.00 97.81 200 VAL A O 1
ATOM 1533 N N . LEU A 1 201 ? -12.769 -0.832 20.552 1.00 97.38 201 LEU A N 1
ATOM 1534 C CA . LEU A 1 201 ? -13.013 -1.769 19.446 1.00 97.38 201 LEU A CA 1
ATOM 1535 C C . LEU A 1 201 ? -14.116 -2.798 19.739 1.00 97.38 201 LEU A C 1
ATOM 1537 O O . LEU A 1 201 ? -14.539 -3.500 18.823 1.00 97.38 201 LEU A O 1
ATOM 1541 N N . HIS A 1 202 ? -14.636 -2.834 20.969 1.00 98.00 202 HIS A N 1
ATOM 1542 C CA . HIS A 1 202 ? -15.679 -3.765 21.416 1.00 98.00 202 HIS A CA 1
ATOM 1543 C C . HIS A 1 202 ? -15.330 -5.232 21.127 1.00 98.00 202 HIS A C 1
ATOM 1545 O O . HIS A 1 202 ? -16.156 -6.025 20.676 1.00 98.00 202 HIS A O 1
ATOM 1551 N N . THR A 1 203 ? -14.067 -5.593 21.359 1.00 98.19 203 THR A N 1
ATOM 1552 C CA . THR A 1 203 ? -13.538 -6.938 21.116 1.00 98.19 203 THR A CA 1
ATOM 1553 C C . THR A 1 203 ? -12.388 -7.258 22.076 1.00 98.19 203 THR A C 1
ATOM 1555 O O . THR A 1 203 ? -12.110 -6.505 23.003 1.00 98.19 203 THR A O 1
ATOM 1558 N N . ASN A 1 204 ? -11.718 -8.391 21.875 1.00 98.31 204 ASN A N 1
ATOM 1559 C CA . ASN A 1 204 ? -10.516 -8.771 22.610 1.00 98.31 204 ASN A CA 1
ATOM 1560 C C . ASN A 1 204 ? -9.437 -9.327 21.667 1.00 98.31 204 ASN A C 1
ATOM 1562 O O . ASN A 1 204 ? -9.698 -9.620 20.495 1.00 98.31 204 ASN A O 1
ATOM 1566 N N . ALA A 1 205 ? -8.217 -9.478 22.190 1.00 98.00 205 ALA A N 1
ATOM 1567 C CA . ALA A 1 205 ? -7.054 -9.895 21.409 1.00 98.00 205 ALA A CA 1
ATOM 1568 C C . ALA A 1 205 ? -7.241 -11.279 20.768 1.00 98.00 205 ALA A C 1
ATOM 1570 O O . ALA A 1 205 ? -6.941 -11.459 19.590 1.00 98.00 205 ALA A O 1
ATOM 1571 N N . GLN A 1 206 ? -7.808 -12.242 21.503 1.00 98.38 206 GLN A N 1
ATOM 1572 C CA . GLN A 1 206 ? -8.018 -13.603 21.005 1.00 98.38 206 GLN A CA 1
ATOM 1573 C C . GLN A 1 206 ? -8.997 -13.636 19.822 1.00 98.38 206 GLN A C 1
ATOM 1575 O O . GLN A 1 206 ? -8.742 -14.311 18.822 1.00 98.38 206 GLN A O 1
ATOM 1580 N N . ARG A 1 207 ? -10.098 -12.876 19.901 1.00 98.25 207 ARG A N 1
ATOM 1581 C CA . ARG A 1 207 ? -11.075 -12.742 18.810 1.00 98.25 207 ARG A CA 1
ATOM 1582 C C . ARG A 1 207 ? -10.443 -12.103 17.576 1.00 98.25 207 ARG A C 1
ATOM 1584 O O . ARG A 1 207 ? -10.624 -12.625 16.479 1.00 98.25 207 ARG A O 1
ATOM 1591 N N . LEU A 1 208 ? -9.668 -11.029 17.743 1.00 97.50 208 LEU A N 1
ATOM 1592 C CA . LEU A 1 208 ? -8.970 -10.372 16.630 1.00 97.50 208 LEU A CA 1
ATOM 1593 C C . LEU A 1 208 ? -7.910 -11.270 15.983 1.00 97.50 208 LEU A C 1
ATOM 1595 O O . LEU A 1 208 ? -7.851 -11.344 14.754 1.00 97.50 208 LEU A O 1
ATOM 1599 N N . ALA A 1 209 ? -7.112 -11.984 16.779 1.00 97.94 209 ALA A N 1
ATOM 1600 C CA . ALA A 1 209 ? -6.100 -12.909 16.272 1.00 97.94 209 ALA A CA 1
ATOM 1601 C C . ALA A 1 209 ? -6.748 -14.052 15.477 1.00 97.94 209 ALA A C 1
ATOM 1603 O O . ALA A 1 209 ? -6.347 -14.333 14.346 1.00 97.94 209 ALA A O 1
ATOM 1604 N N . ARG A 1 210 ? -7.818 -14.653 16.018 1.00 98.31 210 ARG A N 1
ATOM 1605 C CA . ARG A 1 210 ? -8.575 -15.712 15.336 1.0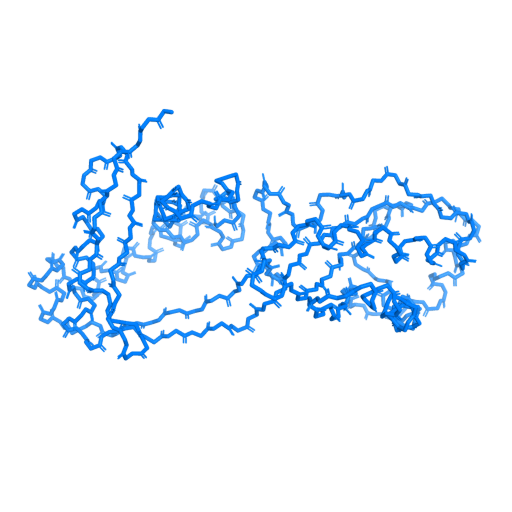0 98.31 210 ARG A CA 1
ATOM 1606 C C . ARG A 1 210 ? -9.229 -15.217 14.046 1.00 98.31 210 ARG A C 1
ATOM 1608 O O . ARG A 1 210 ? -9.171 -15.915 13.032 1.00 98.31 210 ARG A O 1
ATOM 1615 N N . LEU A 1 211 ? -9.829 -14.025 14.059 1.00 97.81 211 LEU A N 1
ATOM 1616 C CA . LEU A 1 211 ? -10.408 -13.408 12.863 1.00 97.81 211 LEU A CA 1
ATOM 1617 C C . LEU A 1 211 ? -9.333 -13.148 11.802 1.00 97.81 211 LEU A C 1
ATOM 1619 O O . LEU A 1 211 ? -9.531 -13.479 10.640 1.00 97.81 211 LEU A O 1
ATOM 1623 N N . THR A 1 212 ? -8.180 -12.610 12.196 1.00 96.75 212 THR A N 1
ATOM 1624 C CA . THR A 1 212 ? -7.068 -12.344 11.273 1.00 96.75 212 THR A CA 1
ATOM 1625 C C . THR A 1 212 ? -6.558 -13.639 10.643 1.00 96.75 212 THR A C 1
ATOM 1627 O O . THR A 1 212 ? -6.422 -13.707 9.426 1.00 96.75 212 THR A O 1
ATOM 1630 N N . HIS A 1 213 ? -6.350 -14.689 11.442 1.00 96.69 213 HIS A N 1
ATOM 1631 C CA . HIS A 1 213 ? -5.924 -16.001 10.951 1.00 96.69 213 HIS A CA 1
ATOM 1632 C C . HIS A 1 213 ? -6.933 -16.625 9.976 1.00 96.69 213 HIS A C 1
ATOM 1634 O O . HIS A 1 213 ? -6.582 -17.008 8.864 1.00 96.69 213 HIS A O 1
ATOM 1640 N N . SER A 1 214 ? -8.206 -16.689 10.363 1.00 97.75 214 SER A N 1
ATOM 1641 C CA . SER A 1 214 ? -9.245 -17.307 9.530 1.00 97.75 214 SER A CA 1
ATOM 1642 C C . SER A 1 214 ? -9.569 -16.500 8.270 1.00 97.75 214 SER A C 1
ATOM 1644 O O . SER A 1 214 ? -9.736 -17.086 7.206 1.00 97.75 214 SER A O 1
ATOM 1646 N N . LYS A 1 215 ? -9.629 -15.166 8.362 1.00 96.88 215 LYS A N 1
ATOM 1647 C CA . LYS A 1 215 ? -10.058 -14.297 7.260 1.00 96.88 215 LYS A CA 1
ATOM 1648 C C . LYS A 1 215 ? -8.907 -13.853 6.363 1.00 96.88 215 LYS A C 1
ATOM 1650 O O . LYS A 1 215 ? -8.972 -14.061 5.159 1.00 96.88 215 LYS A O 1
ATOM 1655 N N . ASN A 1 216 ? -7.882 -13.213 6.931 1.00 95.81 216 ASN A N 1
ATOM 1656 C CA . ASN A 1 216 ? -6.813 -12.587 6.141 1.00 95.81 216 ASN A CA 1
ATOM 1657 C C . ASN A 1 216 ? -5.776 -13.604 5.661 1.00 95.81 216 ASN A C 1
ATOM 1659 O O . ASN A 1 216 ? -5.112 -13.347 4.668 1.00 95.81 216 ASN A O 1
ATOM 1663 N N . TRP A 1 217 ? -5.605 -14.724 6.364 1.00 93.75 217 TRP A N 1
ATOM 1664 C CA . TRP A 1 217 ? -4.647 -15.754 5.964 1.00 93.75 217 TRP A CA 1
ATOM 1665 C C . TRP A 1 217 ? -5.344 -16.917 5.269 1.00 93.75 217 TRP A C 1
ATOM 1667 O O . TRP A 1 217 ? -5.212 -17.055 4.057 1.00 93.75 217 TRP A O 1
ATOM 1677 N N . ILE A 1 218 ? -6.126 -17.719 6.002 1.00 95.12 218 ILE A N 1
ATOM 1678 C CA . ILE A 1 218 ? -6.788 -18.903 5.431 1.00 95.12 218 ILE A CA 1
ATOM 1679 C C . ILE A 1 218 ? -7.752 -18.491 4.314 1.00 95.12 218 ILE A C 1
ATOM 1681 O O . ILE A 1 218 ? -7.656 -19.018 3.212 1.00 95.12 218 ILE A O 1
ATOM 1685 N N . GLY A 1 219 ? -8.644 -17.529 4.566 1.00 95.50 219 GLY A N 1
ATOM 1686 C CA . GLY A 1 219 ? -9.615 -17.060 3.574 1.00 95.50 219 GLY A CA 1
ATOM 1687 C C . GLY A 1 219 ? -8.960 -16.563 2.284 1.00 95.50 219 GLY A C 1
ATOM 1688 O O . GLY A 1 219 ? -9.319 -17.019 1.201 1.00 95.50 219 GLY A O 1
ATOM 1689 N N . SER A 1 220 ? -7.955 -15.691 2.392 1.00 94.69 220 SER A N 1
ATOM 1690 C CA . SER A 1 220 ? -7.222 -15.177 1.227 1.00 94.69 220 SER A CA 1
ATOM 1691 C C . SER A 1 220 ? -6.433 -16.265 0.490 1.00 94.69 220 SER A C 1
ATOM 1693 O O . SER A 1 220 ? -6.372 -16.246 -0.739 1.00 94.69 220 SER A O 1
ATOM 1695 N N . ALA A 1 221 ? -5.874 -17.245 1.210 1.00 92.25 221 ALA A N 1
ATOM 1696 C CA . ALA A 1 221 ? -5.211 -18.394 0.598 1.00 92.25 221 ALA A CA 1
ATOM 1697 C C . ALA A 1 221 ? -6.204 -19.267 -0.187 1.00 92.25 221 ALA A C 1
ATOM 1699 O O . ALA A 1 221 ? -5.943 -19.612 -1.337 1.00 92.25 221 ALA A O 1
ATOM 1700 N N . MET A 1 222 ? -7.370 -19.561 0.397 1.00 94.50 222 MET A N 1
ATOM 1701 C CA . MET A 1 222 ? -8.441 -20.318 -0.261 1.00 94.50 222 MET A CA 1
ATOM 1702 C C . MET A 1 222 ? -9.000 -19.595 -1.491 1.00 94.50 222 MET A C 1
ATOM 1704 O O . MET A 1 222 ? -9.363 -20.241 -2.469 1.00 94.50 222 MET A O 1
ATOM 1708 N N . ALA A 1 223 ? -9.036 -18.261 -1.464 1.00 93.25 223 ALA A N 1
ATOM 1709 C CA . ALA A 1 223 ? -9.458 -17.437 -2.593 1.00 93.25 223 ALA A CA 1
ATOM 1710 C C . ALA A 1 223 ? -8.399 -17.325 -3.710 1.00 93.25 223 ALA A C 1
ATOM 1712 O O . ALA A 1 223 ? -8.658 -16.689 -4.730 1.00 93.25 223 ALA A O 1
ATOM 1713 N N . GLY A 1 224 ? -7.204 -17.903 -3.532 1.00 90.00 224 GLY A N 1
ATOM 1714 C CA . GLY A 1 224 ? -6.128 -17.832 -4.521 1.00 90.00 224 GLY A CA 1
ATOM 1715 C C . GLY A 1 224 ? -5.560 -16.422 -4.701 1.00 90.00 224 GLY A C 1
ATOM 1716 O O . GLY A 1 224 ? -5.097 -16.081 -5.791 1.00 90.00 224 GLY A O 1
ATOM 1717 N N . CYS A 1 225 ? -5.600 -15.580 -3.661 1.00 86.19 225 CYS A N 1
ATOM 1718 C CA . CYS A 1 225 ? -5.030 -14.241 -3.745 1.00 86.19 225 CYS A CA 1
ATOM 1719 C C . CYS A 1 225 ? -3.518 -14.312 -4.056 1.00 86.19 225 CYS A C 1
ATOM 1721 O O . CYS A 1 225 ? -2.786 -15.039 -3.380 1.00 86.19 225 CYS A O 1
ATOM 1723 N N . PRO A 1 226 ? -3.014 -13.562 -5.055 1.00 74.94 226 PRO A N 1
ATOM 1724 C CA . PRO A 1 226 ? -1.617 -13.646 -5.462 1.00 74.94 226 PRO A CA 1
ATOM 1725 C C . PRO A 1 226 ? -0.684 -13.060 -4.393 1.00 74.94 226 PRO A C 1
ATOM 1727 O O . PRO A 1 226 ? -0.684 -11.858 -4.116 1.00 74.94 226 PRO A O 1
ATOM 1730 N N . GLY A 1 227 ? 0.154 -13.922 -3.810 1.00 71.81 227 GLY A N 1
ATOM 1731 C CA . GLY A 1 227 ? 1.109 -13.537 -2.771 1.00 71.81 227 GLY A CA 1
ATOM 1732 C C . GLY A 1 227 ? 0.426 -12.970 -1.522 1.00 71.81 227 GLY A C 1
ATOM 1733 O O . GLY A 1 227 ? -0.655 -13.392 -1.135 1.00 71.81 227 GLY A O 1
ATOM 1734 N N . MET A 1 228 ? 1.067 -11.991 -0.882 1.00 71.88 228 MET A N 1
ATOM 1735 C CA . MET A 1 228 ? 0.532 -11.311 0.308 1.00 71.88 228 MET A CA 1
ATOM 1736 C C . MET A 1 228 ? -0.413 -10.134 -0.001 1.00 71.88 228 MET A C 1
ATOM 1738 O O . MET A 1 228 ? -0.926 -9.538 0.944 1.00 71.88 228 MET A O 1
ATOM 1742 N N . MET A 1 229 ? -0.664 -9.786 -1.275 1.00 74.00 229 MET A N 1
ATOM 1743 C CA . MET A 1 229 ? -1.493 -8.613 -1.636 1.00 74.00 229 MET A CA 1
ATOM 1744 C C . MET A 1 229 ? -2.913 -8.720 -1.068 1.00 74.00 229 MET A C 1
ATOM 1746 O O . MET A 1 229 ? -3.480 -7.756 -0.571 1.00 74.00 229 MET A O 1
ATOM 1750 N N . GLY A 1 230 ? -3.478 -9.929 -1.062 1.00 80.94 230 GLY A N 1
ATOM 1751 C CA . GLY A 1 230 ? -4.826 -10.170 -0.544 1.00 80.94 230 GLY A CA 1
ATOM 1752 C C . GLY A 1 230 ? -4.906 -10.432 0.960 1.00 80.94 230 GLY A C 1
ATOM 1753 O O . GLY A 1 230 ? -6.007 -10.620 1.474 1.00 80.94 230 GLY A O 1
ATOM 1754 N N . CYS A 1 231 ? -3.787 -10.469 1.692 1.00 90.75 231 CYS A N 1
ATOM 1755 C CA . CYS A 1 231 ? -3.777 -10.873 3.104 1.00 90.75 231 CYS A CA 1
ATOM 1756 C C . CYS A 1 231 ? -4.123 -9.719 4.063 1.00 90.75 231 CYS A C 1
ATOM 1758 O O . CYS A 1 231 ? -3.459 -9.497 5.075 1.00 90.75 231 CYS A O 1
ATOM 1760 N N . ASN A 1 232 ? -5.166 -8.953 3.743 1.00 94.25 232 ASN A N 1
ATOM 1761 C CA . ASN A 1 232 ? -5.644 -7.818 4.529 1.00 94.25 232 ASN A CA 1
ATOM 1762 C C . ASN A 1 232 ? -7.185 -7.762 4.535 1.00 94.25 232 ASN A C 1
ATOM 1764 O O . ASN A 1 232 ? -7.854 -8.635 3.987 1.00 94.25 232 ASN A O 1
ATOM 1768 N N . ALA A 1 233 ? -7.772 -6.782 5.226 1.00 95.50 233 ALA A N 1
ATOM 1769 C CA . ALA A 1 233 ? -9.227 -6.633 5.266 1.00 95.50 233 ALA A CA 1
ATOM 1770 C C . ALA A 1 233 ? -9.773 -5.705 4.182 1.00 95.50 233 ALA A C 1
ATOM 1772 O O . ALA A 1 233 ? -10.641 -6.119 3.424 1.00 95.50 233 ALA A O 1
ATOM 1773 N N . HIS A 1 234 ? -9.297 -4.464 4.147 1.00 96.12 234 HIS A N 1
ATOM 1774 C CA . HIS A 1 234 ? -9.793 -3.437 3.232 1.00 96.12 234 HIS A CA 1
ATOM 1775 C C . HIS A 1 234 ? -8.741 -2.331 3.016 1.00 96.12 234 HIS A C 1
ATOM 1777 O O . HIS A 1 234 ? -9.061 -1.141 2.990 1.00 96.12 234 HIS A O 1
ATOM 1783 N N . ALA A 1 235 ? -7.458 -2.699 2.896 1.00 95.31 235 ALA A N 1
ATOM 1784 C CA . ALA A 1 235 ? -6.374 -1.726 2.707 1.00 95.31 235 ALA A CA 1
ATOM 1785 C C . ALA A 1 235 ? -6.611 -0.834 1.475 1.00 95.31 235 ALA A C 1
ATOM 1787 O O . ALA A 1 235 ? -6.360 0.372 1.524 1.00 95.31 235 ALA A O 1
ATOM 1788 N N . ALA A 1 236 ? -7.186 -1.411 0.414 1.00 95.50 236 ALA A N 1
ATOM 1789 C CA . ALA A 1 236 ? -7.570 -0.701 -0.799 1.00 95.50 236 ALA A CA 1
ATOM 1790 C C . ALA A 1 236 ? -8.518 0.484 -0.534 1.00 95.50 236 ALA A C 1
ATOM 1792 O O . ALA A 1 236 ? -8.309 1.539 -1.126 1.00 95.50 236 ALA A O 1
ATOM 1793 N N . ASN A 1 237 ? -9.486 0.375 0.389 1.00 97.31 237 ASN A N 1
ATOM 1794 C CA . ASN A 1 237 ? -10.417 1.477 0.689 1.00 97.31 237 ASN A CA 1
ATOM 1795 C C . ASN A 1 237 ? -9.677 2.691 1.265 1.00 97.31 237 ASN A C 1
ATOM 1797 O O . ASN A 1 237 ? -9.920 3.828 0.861 1.00 97.31 237 ASN A O 1
ATOM 1801 N N . ILE A 1 238 ? -8.738 2.451 2.188 1.00 97.81 238 ILE A N 1
ATOM 1802 C CA . ILE A 1 238 ? -7.953 3.523 2.813 1.00 97.81 238 ILE A CA 1
ATOM 1803 C C . ILE A 1 238 ? -7.032 4.172 1.782 1.00 97.81 238 ILE A C 1
ATOM 1805 O O . ILE A 1 238 ? -6.983 5.396 1.671 1.00 97.81 238 ILE A O 1
ATOM 1809 N N . ILE A 1 239 ? -6.334 3.358 0.989 1.00 96.62 239 ILE A N 1
ATOM 1810 C CA . ILE A 1 239 ? -5.365 3.861 0.014 1.00 96.62 239 ILE A CA 1
ATOM 1811 C C . ILE A 1 239 ? -6.062 4.603 -1.118 1.00 96.62 239 ILE A C 1
ATOM 1813 O O . ILE A 1 239 ? -5.624 5.698 -1.454 1.00 96.62 239 ILE A O 1
ATOM 1817 N N . ALA A 1 240 ? -7.164 4.078 -1.657 1.00 97.81 240 ALA A N 1
ATOM 1818 C CA . ALA A 1 240 ? -7.946 4.759 -2.684 1.00 97.81 240 ALA A CA 1
ATOM 1819 C C . ALA A 1 240 ? -8.435 6.127 -2.198 1.00 97.81 240 ALA A C 1
ATOM 1821 O O . ALA A 1 240 ? -8.255 7.126 -2.897 1.00 97.81 240 ALA A O 1
ATOM 1822 N N . GLY A 1 241 ? -8.985 6.194 -0.981 1.00 98.06 241 GLY A N 1
ATOM 1823 C CA . GLY A 1 241 ? -9.489 7.454 -0.449 1.00 98.06 241 GLY A CA 1
ATOM 1824 C C . GLY A 1 241 ? -8.391 8.477 -0.160 1.00 98.06 241 GLY A C 1
ATOM 1825 O O . GLY A 1 241 ? -8.567 9.666 -0.435 1.00 98.06 241 GLY A O 1
ATOM 1826 N N . MET A 1 242 ? -7.230 8.034 0.331 1.00 98.06 242 MET A N 1
ATOM 1827 C CA . MET A 1 242 ? -6.068 8.910 0.510 1.00 98.06 242 MET A CA 1
ATOM 1828 C C . MET A 1 242 ? -5.505 9.367 -0.837 1.00 98.06 242 MET A C 1
ATOM 1830 O O . MET A 1 242 ? -5.155 10.535 -0.988 1.00 98.06 242 MET A O 1
ATOM 1834 N N . PHE A 1 243 ? -5.437 8.476 -1.829 1.00 97.88 243 PHE A N 1
ATOM 1835 C CA . PHE A 1 243 ? -4.928 8.781 -3.167 1.00 97.88 243 PHE A CA 1
ATOM 1836 C C . PHE A 1 243 ? -5.799 9.819 -3.869 1.00 97.88 243 PHE A C 1
ATOM 1838 O O . PHE A 1 243 ? -5.268 10.806 -4.376 1.00 97.88 243 PHE A O 1
ATOM 1845 N N . ALA A 1 244 ? -7.122 9.649 -3.822 1.00 98.06 244 ALA A N 1
ATOM 1846 C CA . ALA A 1 244 ? -8.069 10.620 -4.359 1.00 98.06 244 ALA A CA 1
ATOM 1847 C C . ALA A 1 244 ? -7.935 11.985 -3.666 1.00 98.06 244 ALA A C 1
ATOM 1849 O O . ALA A 1 244 ? -7.916 13.015 -4.336 1.00 98.06 244 ALA A O 1
ATOM 1850 N N . ALA A 1 245 ? -7.785 12.005 -2.338 1.00 98.12 245 ALA A N 1
ATOM 1851 C CA . ALA A 1 245 ? -7.663 13.248 -1.578 1.00 98.12 245 ALA A CA 1
ATOM 1852 C C . ALA A 1 245 ? -6.322 13.977 -1.775 1.00 98.12 245 ALA A C 1
ATOM 1854 O O . ALA A 1 245 ? -6.248 15.186 -1.570 1.00 98.12 245 ALA A O 1
ATOM 1855 N N . THR A 1 246 ? -5.258 13.259 -2.144 1.00 97.25 246 THR A N 1
ATOM 1856 C CA . THR A 1 246 ? -3.886 13.796 -2.224 1.00 97.25 246 THR A CA 1
ATOM 1857 C C . THR A 1 246 ? -3.325 13.830 -3.649 1.00 97.25 246 THR A C 1
ATOM 1859 O O . THR A 1 246 ? -2.117 13.977 -3.834 1.00 97.25 246 THR A O 1
ATOM 1862 N N . GLY A 1 247 ? -4.186 13.692 -4.664 1.00 96.81 247 GLY A N 1
ATOM 1863 C CA . GLY A 1 247 ? -3.813 13.828 -6.076 1.00 96.81 247 GLY A CA 1
ATOM 1864 C C . GLY A 1 247 ? -2.887 12.727 -6.601 1.00 96.81 247 GLY A C 1
ATOM 1865 O O . GLY A 1 247 ? -2.087 12.978 -7.500 1.00 96.81 247 GLY A O 1
ATOM 1866 N N . GLN A 1 248 ? -2.952 11.523 -6.031 1.00 96.25 248 GLN A N 1
ATOM 1867 C CA 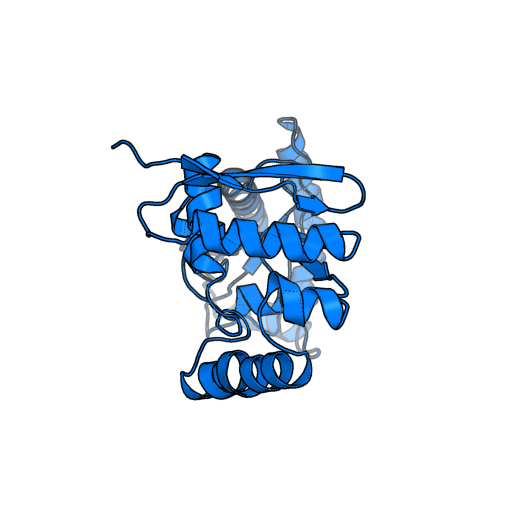. GLN A 1 248 ? -2.161 10.380 -6.494 1.00 96.25 248 GLN A CA 1
ATOM 1868 C C . GLN A 1 248 ? -2.841 9.666 -7.672 1.00 96.25 248 GLN A C 1
ATOM 1870 O O . GLN A 1 248 ? -4.033 9.827 -7.929 1.00 96.25 248 GLN A O 1
ATOM 1875 N N . ASP A 1 249 ? -2.082 8.824 -8.376 1.00 96.00 249 ASP A N 1
ATOM 1876 C CA . ASP A 1 249 ? -2.606 7.999 -9.468 1.00 96.00 249 ASP A CA 1
ATOM 1877 C C . ASP A 1 249 ? -3.467 6.849 -8.915 1.00 96.00 249 ASP A C 1
ATOM 1879 O O . ASP A 1 249 ? -2.951 5.845 -8.420 1.00 96.00 249 ASP A O 1
ATOM 1883 N N . LEU A 1 250 ? -4.791 6.992 -9.009 1.00 96.31 250 LEU A N 1
ATOM 1884 C CA . LEU A 1 250 ? -5.763 6.027 -8.484 1.00 96.31 250 LEU A CA 1
ATOM 1885 C C . LEU A 1 250 ? -5.640 4.626 -9.088 1.00 96.31 250 LEU A C 1
ATOM 1887 O O . LEU A 1 250 ? -5.956 3.646 -8.417 1.00 96.31 250 LEU A O 1
ATOM 1891 N N . ALA A 1 251 ? -5.132 4.492 -10.316 1.00 96.00 251 ALA A N 1
ATOM 1892 C CA . ALA A 1 251 ? -4.957 3.177 -10.923 1.00 96.00 251 ALA A CA 1
ATOM 1893 C C . ALA A 1 251 ? -3.871 2.346 -10.213 1.00 96.00 251 ALA A C 1
ATOM 1895 O O . ALA A 1 251 ? -3.820 1.131 -10.375 1.00 96.00 251 ALA A O 1
ATOM 1896 N N . GLN A 1 252 ? -3.018 2.970 -9.395 1.00 94.25 252 GLN A N 1
ATOM 1897 C CA . GLN A 1 252 ? -2.001 2.271 -8.607 1.00 94.25 252 GLN A CA 1
ATOM 1898 C C . GLN A 1 252 ? -2.576 1.523 -7.396 1.00 94.25 252 GLN A C 1
ATOM 1900 O O . GLN A 1 252 ? -1.860 0.705 -6.820 1.00 94.25 252 GLN A O 1
ATOM 1905 N N . VAL A 1 253 ? -3.845 1.744 -7.023 1.00 93.75 253 VAL A N 1
ATOM 1906 C CA . VAL A 1 253 ? -4.503 1.042 -5.901 1.00 93.75 253 VAL A CA 1
ATOM 1907 C C . VAL A 1 253 ? -4.492 -0.478 -6.093 1.00 93.75 253 VAL A C 1
ATOM 1909 O O . VAL A 1 253 ? -4.405 -1.216 -5.122 1.00 93.75 253 VAL A O 1
ATOM 1912 N N . CYS A 1 254 ? -4.488 -0.973 -7.332 1.00 88.38 254 CYS A N 1
ATOM 1913 C CA . CYS A 1 254 ? -4.396 -2.410 -7.604 1.00 88.38 254 CYS A CA 1
ATOM 1914 C C . CYS A 1 254 ? -3.026 -3.031 -7.262 1.00 88.38 254 CYS A C 1
ATOM 1916 O O . CYS A 1 254 ? -2.838 -4.232 -7.442 1.00 88.38 254 CYS A O 1
ATOM 1918 N N . SER A 1 255 ? -2.037 -2.213 -6.883 1.00 80.19 255 SER A N 1
ATOM 1919 C CA . SER A 1 255 ? -0.697 -2.665 -6.489 1.00 80.19 255 SER A CA 1
ATOM 1920 C C . SER A 1 255 ? -0.592 -2.965 -4.992 1.00 80.19 255 SER A C 1
ATOM 1922 O O . SER A 1 255 ? 0.498 -3.313 -4.535 1.00 80.19 255 SER A O 1
ATOM 1924 N N . VAL A 1 256 ? -1.690 -2.795 -4.250 1.00 68.12 256 VAL A N 1
ATOM 1925 C CA . VAL A 1 256 ? -1.781 -3.005 -2.802 1.00 68.12 256 VAL A CA 1
ATOM 1926 C C . VAL A 1 256 ? -2.374 -4.374 -2.502 1.00 68.12 256 VAL A C 1
ATOM 1928 O O . VAL A 1 256 ? -3.383 -4.726 -3.150 1.00 68.12 256 VAL A O 1
#